Protein AF-A0ABD2WG81-F1 (afdb_monomer_lite)

Secondary structure (DSSP, 8-state):
--SSS-GGGTT----TT---TTS--HHHHHHHTT-HHHHHHHHHTT---TT--PPPHHHHHHHHTTTTT-TTHHHHHHHHHHHHHHHHHHTT----HHHHHHHHHHHHHTT-S---TTHHHHHHH-HHHHHHHHH-EEETTEEHHHHHHS-HHHHHHH--HHHHHHHTTTS-SSS-HHHHHHHHHHHHHHHHHHHHHHHHHHHTTT-S-HHHHHHHHHTS-HHHHHHHHHHGGG--

Organism: NCBI:txid54128

Radius of gyration: 19.73 Å; chains: 1; bounding box: 47×64×42 Å

Sequence (236 aa):
MLFETNDHIQQRLVQIDARDILGRTPLQCAVANLLPSVVDILLEQGADLSSFVFPTESHFVERFKERHGQPNFHLRLASGLMSILESLQKKGYELKRSDALMIMKFFANYGLFEKDASLVQRLRDDENFSIEAKNIKIMQDLTMYDLIQLRPKQAAKQLAFTDYFKLCNQLPINNYEAYGRHMSEKLSRRFFSSWALDTFCELIHYRLSIEICDMIIENLNNEVLYNICLASTGQN

pLDDT: mean 85.4, std 13.88, range [32.69, 97.25]

Structure (mmCIF, N/CA/C/O backbone):
data_AF-A0ABD2WG81-F1
#
_entry.id   AF-A0ABD2WG81-F1
#
loop_
_atom_site.group_PDB
_atom_site.id
_atom_site.type_symbol
_atom_site.label_atom_id
_atom_site.label_alt_id
_atom_site.label_comp_id
_atom_site.label_asym_id
_atom_site.label_entity_id
_atom_site.label_seq_id
_atom_site.pdbx_PDB_ins_code
_atom_site.Cartn_x
_atom_site.Cartn_y
_atom_site.Cartn_z
_atom_site.occupancy
_atom_site.B_iso_or_equiv
_atom_site.auth_seq_id
_atom_site.auth_comp_id
_atom_site.auth_asym_id
_atom_site.auth_atom_id
_atom_site.pdbx_PDB_model_num
ATOM 1 N N . MET A 1 1 ? -4.730 37.881 0.191 1.00 34.91 1 MET A N 1
ATOM 2 C CA . MET A 1 1 ? -5.950 38.240 0.946 1.00 34.91 1 MET A CA 1
ATOM 3 C C . MET A 1 1 ? -7.023 37.169 0.761 1.00 34.91 1 MET A C 1
ATOM 5 O O . MET A 1 1 ? -7.904 37.347 -0.062 1.00 34.91 1 MET A O 1
ATOM 9 N N . LEU A 1 2 ? -6.916 36.049 1.487 1.00 32.69 2 LEU A N 1
ATOM 10 C CA . LEU A 1 2 ? -7.979 35.036 1.674 1.00 32.69 2 LEU A CA 1
ATOM 11 C C . LEU A 1 2 ? -7.790 34.307 3.032 1.00 32.69 2 LEU A C 1
ATOM 13 O O . LEU A 1 2 ? -8.111 33.136 3.170 1.00 32.69 2 LEU A O 1
ATOM 17 N N . PHE A 1 3 ? -7.225 34.999 4.031 1.00 41.78 3 PHE A N 1
ATOM 18 C CA . PHE A 1 3 ? -7.052 34.497 5.406 1.00 41.78 3 PHE A CA 1
ATOM 19 C C . PHE A 1 3 ? -7.385 35.568 6.454 1.00 41.78 3 PHE A C 1
ATOM 21 O O . PHE A 1 3 ? -6.822 35.587 7.536 1.00 41.78 3 PHE A O 1
ATOM 28 N N . GLU A 1 4 ? -8.311 36.470 6.137 1.00 43.97 4 GLU A N 1
ATOM 29 C CA . GLU A 1 4 ? -8.889 37.394 7.113 1.00 43.97 4 GLU A CA 1
ATOM 30 C C . GLU A 1 4 ? -10.382 37.470 6.826 1.00 43.97 4 GLU A C 1
ATOM 32 O O . GLU A 1 4 ? -10.805 38.188 5.925 1.00 43.97 4 GLU A O 1
ATOM 37 N N . THR A 1 5 ? -11.147 36.600 7.491 1.00 42.56 5 THR A N 1
ATOM 38 C CA . THR A 1 5 ? -12.586 36.695 7.826 1.00 42.56 5 THR A CA 1
ATOM 39 C C . THR A 1 5 ? -13.121 35.294 8.130 1.00 42.56 5 THR A C 1
ATOM 41 O O . THR A 1 5 ? -13.810 34.695 7.312 1.00 42.56 5 THR A O 1
ATOM 44 N N . ASN A 1 6 ? -12.788 34.742 9.304 1.00 38.56 6 ASN A N 1
ATOM 45 C CA . ASN A 1 6 ? -13.766 34.026 10.139 1.00 38.56 6 ASN A CA 1
ATOM 46 C C . ASN A 1 6 ? -13.152 33.476 11.435 1.00 38.56 6 ASN A C 1
ATOM 48 O O . ASN A 1 6 ? -13.137 32.273 11.676 1.00 38.56 6 ASN A O 1
ATOM 52 N N . ASP A 1 7 ? -12.784 34.376 12.345 1.00 43.59 7 ASP A N 1
ATOM 53 C CA . ASP A 1 7 ? -12.741 34.031 13.774 1.00 43.59 7 ASP A CA 1
ATOM 54 C C . ASP A 1 7 ? -14.160 33.800 14.354 1.00 43.59 7 ASP A C 1
ATOM 56 O O . ASP A 1 7 ? -14.320 33.344 15.482 1.00 43.59 7 ASP A O 1
ATOM 60 N N . HIS A 1 8 ? -15.221 34.028 13.564 1.00 42.22 8 HIS A N 1
ATOM 61 C CA . HIS A 1 8 ? -16.621 33.819 13.952 1.00 42.22 8 HIS A CA 1
ATOM 62 C C . HIS A 1 8 ? -17.173 32.397 13.693 1.00 42.22 8 HIS A C 1
ATOM 64 O O . HIS A 1 8 ? -18.321 32.132 14.046 1.00 42.22 8 HIS A O 1
ATOM 70 N N . ILE A 1 9 ? -16.386 31.452 13.150 1.00 50.28 9 ILE A N 1
ATOM 71 C CA . ILE A 1 9 ? -16.757 30.014 13.062 1.00 50.28 9 ILE A CA 1
ATOM 72 C C . ILE A 1 9 ? -15.985 29.193 14.113 1.00 50.28 9 ILE A C 1
ATOM 74 O O . ILE A 1 9 ? -15.719 28.012 13.931 1.00 50.28 9 ILE A O 1
ATOM 78 N N . GLN A 1 10 ? -15.592 29.785 15.243 1.00 44.66 10 GLN A N 1
ATOM 79 C CA . GLN A 1 10 ? -14.802 29.041 16.226 1.00 44.66 10 GLN A CA 1
ATOM 80 C C . GLN A 1 10 ? -15.564 27.975 17.027 1.00 44.66 10 GLN A C 1
ATOM 82 O O . GLN A 1 10 ? -14.902 27.210 17.716 1.00 44.66 10 GLN A O 1
ATOM 87 N N . GLN A 1 11 ? -16.896 27.834 16.950 1.00 45.53 11 GLN A N 1
ATOM 88 C CA . GLN A 1 11 ? -17.600 26.802 17.741 1.00 45.53 11 GLN A CA 1
ATOM 89 C C . GLN A 1 11 ? -18.912 26.283 17.131 1.00 45.53 11 GLN A C 1
ATOM 91 O O . GLN A 1 11 ? -19.910 26.117 17.835 1.00 45.53 11 GLN A O 1
ATOM 96 N N . ARG A 1 12 ? -18.952 25.938 15.837 1.00 48.53 12 ARG A N 1
ATOM 97 C CA . ARG A 1 12 ? -19.927 24.904 15.452 1.00 48.53 12 ARG A CA 1
ATOM 98 C C . ARG A 1 12 ? -19.293 23.581 15.856 1.00 48.53 12 ARG A C 1
ATOM 100 O O . ARG A 1 12 ? -18.329 23.177 15.221 1.00 48.53 12 ARG A O 1
ATOM 107 N N . LEU A 1 13 ? -19.776 22.962 16.936 1.00 59.44 13 LEU A N 1
ATOM 108 C CA . LEU A 1 13 ? -19.418 21.589 17.309 1.00 59.44 13 LEU A CA 1
ATOM 109 C C . LEU A 1 13 ? -19.697 20.689 16.098 1.00 59.44 13 LEU A C 1
ATOM 111 O O . LEU A 1 13 ? -20.830 20.261 15.876 1.00 59.44 13 LEU A O 1
ATOM 115 N N . VAL A 1 14 ? -18.683 20.477 15.260 1.00 74.50 14 VAL A N 1
ATOM 116 C CA . VAL A 1 14 ? -18.751 19.512 14.171 1.00 74.50 14 VAL A CA 1
ATOM 117 C C . VAL A 1 14 ? -18.760 18.157 14.854 1.00 74.50 14 VAL A C 1
ATOM 119 O O . VAL A 1 14 ? -17.801 17.789 15.525 1.00 74.50 14 VAL A O 1
ATOM 122 N N . GLN A 1 15 ? -19.877 17.443 14.746 1.00 87.50 15 GLN A N 1
ATOM 123 C CA . GLN A 1 15 ? -19.958 16.085 15.263 1.00 87.50 15 GLN A CA 1
ATOM 124 C C . GLN A 1 15 ? -19.083 15.180 14.393 1.00 87.50 15 GLN A C 1
ATOM 126 O O . GLN A 1 15 ? -19.488 14.779 13.303 1.00 87.50 15 GLN A O 1
ATOM 131 N N . ILE A 1 16 ? -17.870 14.909 14.880 1.00 90.50 16 ILE A N 1
ATOM 132 C CA . ILE A 1 16 ? -16.805 14.223 14.139 1.00 90.50 16 ILE A CA 1
ATOM 133 C C . ILE A 1 16 ? -17.184 12.790 13.733 1.00 90.50 16 ILE A C 1
ATOM 135 O O . ILE A 1 16 ? -16.779 12.325 12.670 1.00 90.50 16 ILE A O 1
ATOM 139 N N . ASP A 1 17 ? -18.054 12.152 14.521 1.00 91.56 17 ASP A N 1
ATOM 140 C CA . ASP A 1 17 ? -18.564 10.795 14.297 1.00 91.56 17 ASP A CA 1
ATOM 141 C C . ASP A 1 17 ? -20.058 10.764 13.929 1.00 91.56 17 ASP A C 1
ATOM 143 O O . ASP A 1 17 ? -20.722 9.732 14.062 1.00 91.56 17 ASP A O 1
ATOM 147 N N . ALA A 1 18 ? -20.620 11.889 13.461 1.00 91.75 18 ALA A N 1
ATOM 148 C CA . ALA A 1 18 ? -21.984 11.902 12.931 1.00 91.75 18 ALA A CA 1
ATOM 149 C C . ALA A 1 18 ? -22.129 10.870 11.808 1.00 91.75 18 ALA A C 1
ATOM 151 O O . ALA A 1 18 ? -21.228 10.692 10.999 1.00 91.75 18 ALA A O 1
ATOM 152 N N . ARG A 1 19 ? -23.269 10.187 11.726 1.00 90.94 19 ARG A N 1
ATOM 153 C CA . ARG A 1 19 ? -23.497 9.179 10.686 1.00 90.94 19 ARG A CA 1
ATOM 154 C C . ARG A 1 19 ? -24.364 9.734 9.569 1.00 90.94 19 ARG A C 1
ATOM 156 O O . ARG A 1 19 ? -25.349 10.422 9.830 1.00 90.94 19 ARG A O 1
ATOM 163 N N . ASP A 1 20 ? -23.998 9.430 8.329 1.00 88.00 20 ASP A N 1
ATOM 164 C CA . ASP A 1 20 ? -24.843 9.713 7.172 1.00 88.00 20 ASP A CA 1
ATOM 165 C C . ASP A 1 20 ? -26.043 8.747 7.089 1.00 88.00 20 ASP A C 1
ATOM 167 O O . ASP A 1 20 ? -26.227 7.866 7.932 1.00 88.00 20 ASP A O 1
ATOM 171 N N . ILE A 1 21 ? -26.868 8.892 6.048 1.00 89.69 21 ILE A N 1
ATOM 172 C CA . ILE A 1 21 ? -28.051 8.039 5.827 1.00 89.69 21 ILE A CA 1
ATOM 173 C C . ILE A 1 21 ? -27.717 6.554 5.616 1.00 89.69 21 ILE A C 1
ATOM 175 O O . ILE A 1 21 ? -28.603 5.711 5.722 1.00 89.69 21 ILE A O 1
ATOM 179 N N . LEU A 1 22 ? -26.458 6.231 5.303 1.00 84.75 22 LEU A N 1
ATOM 180 C CA . LEU A 1 22 ? -25.957 4.866 5.141 1.00 84.75 22 LEU A CA 1
ATOM 181 C C . LEU A 1 22 ? -25.234 4.374 6.405 1.00 84.75 22 LEU A C 1
ATOM 183 O O . LEU A 1 22 ? -24.641 3.298 6.394 1.00 84.75 22 LEU A O 1
ATOM 187 N N . GLY A 1 23 ? -25.266 5.149 7.494 1.00 88.12 23 GLY A N 1
ATOM 188 C CA . GLY A 1 23 ? -24.621 4.809 8.756 1.00 88.12 23 GLY A CA 1
ATOM 189 C C . GLY A 1 23 ? -23.113 5.067 8.787 1.00 88.12 23 GLY A C 1
ATOM 190 O O . GLY A 1 23 ? -22.458 4.599 9.717 1.00 88.12 23 GLY A O 1
ATOM 191 N N . ARG A 1 24 ? -22.551 5.786 7.808 1.00 88.31 24 ARG A N 1
ATOM 192 C CA . ARG A 1 24 ? -21.103 6.014 7.684 1.00 88.31 24 ARG A CA 1
ATOM 193 C C . ARG A 1 24 ? -20.665 7.270 8.423 1.00 88.31 24 ARG A C 1
ATOM 195 O O . ARG A 1 24 ? -21.318 8.306 8.304 1.00 88.31 24 ARG A O 1
ATOM 202 N N . THR A 1 25 ? -19.534 7.206 9.117 1.00 92.81 25 THR A N 1
ATOM 203 C CA . THR A 1 25 ? -18.890 8.390 9.712 1.00 92.81 25 THR A CA 1
ATOM 204 C C . THR A 1 25 ? -18.146 9.221 8.653 1.00 92.81 25 THR A C 1
ATOM 206 O O . THR A 1 25 ? -17.792 8.691 7.590 1.00 92.81 25 THR A O 1
ATOM 209 N N . PRO A 1 26 ? -17.831 10.507 8.918 1.00 94.12 26 PRO A N 1
ATOM 210 C CA . PRO A 1 26 ? -16.948 11.306 8.075 1.00 94.12 26 PRO A CA 1
ATOM 211 C C . PRO A 1 26 ? -15.634 10.598 7.752 1.00 94.12 26 PRO A C 1
ATOM 213 O O . PRO A 1 26 ? -15.182 10.656 6.609 1.00 94.12 26 PRO A O 1
ATOM 216 N N . LEU A 1 27 ? -15.059 9.877 8.723 1.00 95.00 27 LEU A N 1
ATOM 217 C CA . LEU A 1 27 ? -13.825 9.120 8.530 1.00 95.00 27 LEU A CA 1
ATOM 218 C C . LEU A 1 27 ? -14.011 8.007 7.495 1.00 95.00 27 LEU A C 1
ATOM 220 O O . LEU A 1 27 ? -13.228 7.911 6.553 1.00 95.00 27 LEU A O 1
ATOM 224 N N . GLN A 1 28 ? -15.082 7.217 7.594 1.00 91.81 28 GLN A N 1
ATOM 225 C CA . GLN A 1 28 ? -15.384 6.174 6.607 1.00 91.81 28 GLN A CA 1
ATOM 226 C C . GLN A 1 28 ? -15.621 6.755 5.210 1.00 91.81 28 GLN A C 1
ATOM 228 O O . GLN A 1 28 ? -15.135 6.206 4.219 1.00 91.81 28 GLN A O 1
ATOM 233 N N . CYS A 1 29 ? -16.308 7.895 5.123 1.00 90.81 29 CYS A N 1
ATOM 234 C CA . CYS A 1 29 ? -16.482 8.620 3.869 1.00 90.81 29 CYS A CA 1
ATOM 235 C C . CYS A 1 29 ? -15.138 9.089 3.292 1.00 90.81 29 CYS A C 1
ATOM 237 O O . CYS A 1 29 ? -14.893 8.905 2.100 1.00 90.81 29 CYS A O 1
ATOM 239 N N . ALA A 1 30 ? -14.244 9.651 4.106 1.00 93.31 30 ALA A N 1
ATOM 240 C CA . ALA A 1 30 ? -12.927 10.106 3.661 1.00 93.31 30 ALA A CA 1
ATOM 241 C C . ALA A 1 30 ? -12.047 8.946 3.163 1.00 93.31 30 ALA A C 1
ATOM 243 O O . ALA A 1 30 ? -11.415 9.064 2.109 1.00 93.31 30 ALA A O 1
ATOM 244 N N . VAL A 1 31 ? -12.068 7.806 3.864 1.00 92.56 31 VAL A N 1
ATOM 245 C CA . VAL A 1 31 ? -11.351 6.581 3.470 1.00 92.56 31 VAL A CA 1
ATOM 246 C C . VAL A 1 31 ? -11.888 6.039 2.144 1.00 92.56 31 VAL A C 1
ATOM 248 O O . VAL A 1 31 ? -11.109 5.810 1.219 1.00 92.56 31 VAL A O 1
ATOM 251 N N . ALA A 1 32 ? -13.211 5.905 2.000 1.00 88.69 32 ALA A N 1
ATOM 252 C CA . ALA A 1 32 ? -13.838 5.402 0.773 1.00 88.69 32 ALA A CA 1
ATOM 253 C C . ALA A 1 32 ? -13.571 6.297 -0.453 1.00 88.69 32 ALA A C 1
ATOM 255 O O . ALA A 1 32 ? -13.538 5.817 -1.585 1.00 88.69 32 ALA A O 1
ATOM 256 N N . ASN A 1 33 ? -13.347 7.597 -0.236 1.00 87.44 33 ASN A N 1
ATOM 257 C CA . ASN A 1 33 ? -13.024 8.556 -1.295 1.00 87.44 33 ASN A CA 1
ATOM 258 C C . ASN A 1 33 ? -11.514 8.740 -1.529 1.00 87.44 33 ASN A C 1
ATOM 260 O O . ASN A 1 33 ? -11.138 9.549 -2.380 1.00 87.44 33 ASN A O 1
ATOM 264 N N . LEU A 1 34 ? -10.657 7.998 -0.816 1.00 90.31 34 LEU A N 1
ATOM 265 C CA . LEU A 1 34 ? -9.196 8.096 -0.886 1.00 90.31 34 LEU A CA 1
ATOM 266 C C . LEU A 1 34 ? -8.698 9.540 -0.717 1.00 90.31 34 LEU A C 1
ATOM 268 O O . LEU A 1 34 ? -7.992 10.081 -1.574 1.00 90.31 34 LEU A O 1
ATOM 272 N N . LEU A 1 35 ? -9.092 10.170 0.395 1.00 92.06 35 LEU A N 1
ATOM 273 C CA . LEU A 1 35 ? -8.719 11.538 0.765 1.00 92.06 35 LEU A CA 1
ATOM 274 C C . LEU A 1 35 ? -7.767 11.563 1.982 1.00 92.06 35 LEU A C 1
ATOM 276 O O . LEU A 1 35 ? -8.225 11.876 3.083 1.00 92.06 35 LEU A O 1
ATOM 280 N N . PRO A 1 36 ? -6.453 11.286 1.814 1.00 94.00 36 PRO A N 1
ATOM 281 C CA . PRO A 1 36 ? -5.498 11.227 2.926 1.00 94.00 36 PRO A CA 1
ATOM 282 C C . PRO A 1 36 ? -5.526 12.455 3.838 1.00 94.00 36 PRO A C 1
ATOM 284 O O . PRO A 1 36 ? -5.671 12.314 5.042 1.00 94.00 36 PRO A O 1
ATOM 287 N N . SER A 1 37 ? -5.508 13.665 3.269 1.00 94.12 37 SER A N 1
ATOM 288 C CA . SER A 1 37 ? -5.498 14.901 4.064 1.00 94.12 37 SER A CA 1
ATOM 289 C C . SER A 1 37 ? -6.764 15.094 4.903 1.00 94.12 37 SER A C 1
ATOM 291 O O . SER A 1 37 ? -6.702 15.674 5.978 1.00 94.12 37 SER A O 1
ATOM 293 N N . VAL A 1 38 ? -7.917 14.613 4.426 1.00 95.31 38 VAL A N 1
ATOM 294 C CA . VAL A 1 38 ? -9.167 14.676 5.200 1.00 95.31 38 VAL A CA 1
ATOM 295 C C . VAL A 1 38 ? -9.143 13.633 6.313 1.00 95.31 38 VAL A C 1
ATOM 297 O O . VAL A 1 38 ? -9.562 13.932 7.423 1.00 95.31 38 VAL A O 1
ATOM 300 N N . VAL A 1 39 ? -8.617 12.435 6.040 1.00 96.56 39 VAL A N 1
ATOM 301 C CA . VAL A 1 39 ? -8.405 11.404 7.066 1.00 96.56 39 VAL A CA 1
ATOM 302 C C . VAL A 1 39 ? -7.496 11.927 8.177 1.00 96.56 39 VAL A C 1
ATOM 304 O O . VAL A 1 39 ? -7.868 11.815 9.341 1.00 96.56 39 VAL A O 1
ATOM 307 N N . ASP A 1 40 ? -6.371 12.558 7.835 1.00 96.19 40 ASP A N 1
ATOM 308 C CA . ASP A 1 40 ? -5.446 13.138 8.816 1.00 96.19 40 ASP A CA 1
ATOM 309 C C . ASP A 1 40 ? -6.153 14.162 9.718 1.00 96.19 40 ASP A C 1
ATOM 311 O O . ASP A 1 40 ? -6.108 14.029 10.940 1.00 96.19 40 ASP A O 1
ATOM 315 N N . ILE A 1 41 ? -6.898 15.110 9.133 1.00 96.19 41 ILE A N 1
ATOM 316 C CA . ILE A 1 41 ? -7.659 16.125 9.885 1.00 96.19 41 ILE A CA 1
ATOM 317 C C . ILE A 1 41 ? -8.689 15.479 10.820 1.00 96.19 41 ILE A C 1
ATOM 319 O O . ILE A 1 41 ? -8.803 15.869 11.980 1.00 96.19 41 ILE A O 1
ATOM 323 N N . LEU A 1 42 ? -9.448 14.490 10.341 1.00 96.31 42 LEU A N 1
ATOM 324 C CA . LEU A 1 42 ? -10.475 13.824 11.150 1.00 96.31 42 LEU A CA 1
ATOM 325 C C . LEU A 1 42 ? -9.854 13.057 12.326 1.00 96.31 42 LEU A C 1
ATOM 327 O O . LEU A 1 42 ? -10.362 13.108 13.444 1.00 96.31 42 LEU A O 1
ATOM 331 N N . LEU A 1 43 ? -8.726 12.389 12.091 1.00 96.31 43 LEU A N 1
ATOM 332 C CA . LEU A 1 43 ? -7.976 11.676 13.122 1.00 96.31 43 LEU A CA 1
ATOM 333 C C . LEU A 1 43 ? -7.309 12.621 14.134 1.00 96.31 43 LEU A C 1
ATOM 335 O O . LEU A 1 43 ? -7.181 12.279 15.310 1.00 96.31 43 LEU A O 1
ATOM 339 N N . GLU A 1 44 ? -6.863 13.802 13.707 1.00 95.19 44 GLU A N 1
ATOM 340 C CA . GLU A 1 44 ? -6.363 14.862 14.594 1.00 95.19 44 GLU A CA 1
ATOM 341 C C . GLU A 1 44 ? -7.473 15.460 15.462 1.00 95.19 44 GLU A C 1
ATOM 343 O O . GLU A 1 44 ? -7.234 15.781 16.624 1.00 95.19 44 GLU A O 1
ATOM 348 N N . GLN A 1 45 ? -8.694 15.540 14.932 1.00 93.50 45 GLN A N 1
ATOM 349 C CA . GLN A 1 45 ? -9.886 15.996 15.651 1.00 93.50 45 GLN A CA 1
ATOM 350 C C . GLN A 1 45 ? -10.506 14.926 16.564 1.00 93.50 45 GLN A C 1
ATOM 352 O O . GLN A 1 45 ? -11.511 15.196 17.220 1.00 93.50 45 GLN A O 1
ATOM 357 N N . GLY A 1 46 ? -9.902 13.737 16.645 1.00 92.31 46 GLY A N 1
ATOM 358 C CA . GLY A 1 46 ? -10.322 12.681 17.565 1.00 92.31 46 GLY A CA 1
ATOM 359 C C . GLY A 1 46 ? -11.469 11.811 17.055 1.00 92.31 46 GLY A C 1
ATOM 360 O O . GLY A 1 46 ? -12.231 11.316 17.878 1.00 92.31 46 GLY A O 1
ATOM 361 N N . ALA A 1 47 ? -11.595 11.624 15.734 1.00 94.50 47 ALA A N 1
ATOM 362 C CA . ALA A 1 47 ? -12.519 10.641 15.166 1.00 94.50 47 ALA A CA 1
ATOM 363 C C . ALA A 1 47 ? -12.336 9.258 15.815 1.00 94.50 47 ALA A C 1
ATOM 365 O O . ALA A 1 47 ? -11.207 8.771 15.958 1.00 94.50 47 ALA A O 1
ATOM 366 N N . ASP A 1 48 ? -13.446 8.626 16.188 1.00 91.75 48 ASP A N 1
ATOM 367 C CA . ASP A 1 48 ? -13.439 7.358 16.908 1.00 91.75 48 ASP A CA 1
ATOM 368 C C . ASP A 1 48 ? -13.057 6.182 15.993 1.00 91.75 48 ASP A C 1
ATOM 370 O O . ASP A 1 48 ? -13.710 5.891 14.988 1.00 91.75 48 ASP A O 1
ATOM 374 N N . LEU A 1 49 ? -12.001 5.461 16.379 1.00 93.62 49 LEU A N 1
ATOM 375 C CA . LEU A 1 49 ? -11.551 4.246 15.698 1.00 93.62 49 LEU A CA 1
ATOM 376 C C . LEU A 1 49 ? -12.143 2.960 16.285 1.00 93.62 49 LEU A C 1
ATOM 378 O O . LEU A 1 49 ? -12.055 1.917 15.640 1.00 93.62 49 LEU A O 1
ATOM 382 N N . SER A 1 50 ? -12.766 3.000 17.467 1.00 89.06 50 SER A N 1
ATOM 383 C CA . SER A 1 50 ? -13.286 1.796 18.133 1.00 89.06 50 SER A CA 1
ATOM 384 C C . SER A 1 50 ? -14.432 1.144 17.357 1.00 89.06 50 SER A C 1
ATOM 386 O O . SER A 1 50 ? -14.560 -0.081 17.328 1.00 89.06 50 SER A O 1
ATOM 388 N N . SER A 1 51 ? -15.236 1.966 16.680 1.00 83.50 51 SER A N 1
ATOM 389 C CA . SER A 1 51 ? -16.333 1.535 15.813 1.00 83.50 51 SER A CA 1
ATOM 390 C C . SER A 1 51 ? -15.998 1.614 14.319 1.00 83.50 51 SER A C 1
ATOM 392 O O . SER A 1 51 ? -16.856 1.329 13.476 1.00 83.50 51 SER A O 1
ATOM 394 N N . PHE A 1 52 ? -14.760 1.980 13.969 1.00 90.81 52 PHE A N 1
ATOM 395 C CA . PHE A 1 52 ? -14.340 2.104 12.581 1.00 90.81 52 PHE A CA 1
ATOM 396 C C . PHE A 1 52 ? -14.228 0.727 11.921 1.00 90.81 52 PHE A C 1
ATOM 398 O O . PHE A 1 52 ? -13.529 -0.173 12.383 1.00 90.81 52 PHE A O 1
ATOM 405 N N . VAL A 1 53 ? -14.906 0.594 10.783 1.00 85.75 53 VAL A N 1
ATOM 406 C CA . VAL A 1 53 ? -14.806 -0.569 9.901 1.00 85.75 53 VAL A CA 1
ATOM 407 C C . VAL A 1 53 ? -14.228 -0.103 8.579 1.00 85.75 53 VAL A C 1
ATOM 409 O O . VAL A 1 53 ? -14.752 0.842 7.975 1.00 85.75 53 VAL A O 1
ATOM 412 N N . PHE A 1 54 ? -13.167 -0.775 8.131 1.00 85.56 54 PHE A N 1
ATOM 413 C CA . PHE A 1 54 ? -12.544 -0.476 6.852 1.00 85.56 54 PHE A CA 1
ATOM 414 C C . PHE A 1 54 ? -13.553 -0.679 5.706 1.00 85.56 54 PHE A C 1
ATOM 416 O O . PHE A 1 54 ? -14.241 -1.705 5.679 1.00 85.56 54 PHE A O 1
ATOM 423 N N . PRO A 1 55 ? -13.688 0.270 4.758 1.00 82.38 55 PRO A N 1
ATOM 424 C CA . PRO A 1 55 ? -14.691 0.158 3.706 1.00 82.38 55 PRO A CA 1
ATOM 425 C C . PRO A 1 55 ? -14.512 -1.101 2.857 1.00 82.38 55 PRO A C 1
ATOM 427 O O . PRO A 1 55 ? -13.405 -1.440 2.450 1.00 82.38 55 PRO A O 1
ATOM 430 N N . THR A 1 56 ? -15.615 -1.778 2.545 1.00 81.81 56 THR A N 1
ATOM 431 C CA . THR A 1 56 ? -15.631 -2.889 1.582 1.00 81.81 56 THR A CA 1
ATOM 432 C C . THR A 1 56 ? -15.396 -2.407 0.147 1.00 81.81 56 THR A C 1
ATOM 434 O O . THR A 1 56 ? -15.610 -1.239 -0.179 1.00 81.81 56 THR A O 1
ATOM 437 N N . GLU A 1 57 ? -15.052 -3.337 -0.746 1.00 74.12 57 GLU A N 1
ATOM 438 C CA . GLU A 1 57 ? -14.847 -3.089 -2.180 1.00 74.12 57 GLU A CA 1
ATOM 439 C C . GLU A 1 57 ? -15.981 -2.272 -2.833 1.00 74.12 57 GLU A C 1
ATOM 441 O O . GLU A 1 57 ? -15.722 -1.330 -3.582 1.00 74.12 57 GLU A O 1
ATOM 446 N N . SER A 1 58 ? -17.241 -2.571 -2.498 1.00 76.81 58 SER A N 1
ATOM 447 C CA . SER A 1 58 ? -18.415 -1.877 -3.043 1.00 76.81 58 SER A CA 1
ATOM 448 C C . SER A 1 58 ? -18.399 -0.367 -2.793 1.00 76.81 58 SER A C 1
ATOM 450 O O . SER A 1 58 ? -18.883 0.387 -3.635 1.00 76.81 58 SER A O 1
ATOM 452 N N . HIS A 1 59 ? -17.809 0.084 -1.681 1.00 75.31 59 HIS A N 1
ATOM 453 C CA . HIS A 1 59 ? -17.698 1.506 -1.356 1.00 75.31 59 HIS A CA 1
ATOM 454 C C . HIS A 1 59 ? -16.703 2.244 -2.259 1.00 75.31 59 HIS A C 1
ATOM 456 O O . HIS A 1 59 ? -16.889 3.430 -2.523 1.00 75.31 59 HIS A O 1
ATOM 462 N N . PHE A 1 60 ? -15.673 1.557 -2.761 1.00 73.12 60 PHE A N 1
ATOM 463 C CA . PHE A 1 60 ? -14.726 2.134 -3.714 1.00 73.12 60 PHE A CA 1
ATOM 464 C C . PHE A 1 60 ? -15.298 2.111 -5.143 1.00 73.12 60 PHE A C 1
ATOM 466 O O . PHE A 1 60 ? -15.195 3.092 -5.884 1.00 73.12 60 PHE A O 1
ATOM 473 N N . VAL A 1 61 ? -15.959 1.015 -5.5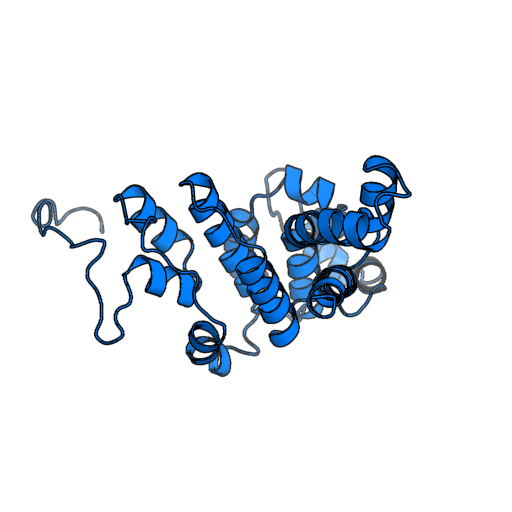32 1.00 64.75 61 VAL A N 1
ATOM 474 C CA . VAL A 1 61 ? -16.461 0.793 -6.902 1.00 64.75 61 VAL A CA 1
ATOM 475 C C . VAL A 1 61 ? -17.368 1.918 -7.403 1.00 64.75 61 VAL A C 1
ATOM 477 O O . VAL A 1 61 ? -17.242 2.321 -8.561 1.00 64.75 61 VAL A O 1
ATOM 480 N N . GLU A 1 62 ? -18.236 2.462 -6.550 1.00 66.38 62 GLU A N 1
ATOM 481 C CA . GLU A 1 62 ? -19.165 3.542 -6.914 1.00 66.38 62 GLU A CA 1
ATOM 482 C C . GLU A 1 62 ? -18.444 4.809 -7.412 1.00 66.38 62 GLU A C 1
ATOM 484 O O . GLU A 1 62 ? -18.938 5.492 -8.302 1.00 66.38 62 GLU A O 1
ATOM 489 N N . ARG A 1 63 ? -17.248 5.114 -6.891 1.00 67.00 63 ARG A N 1
ATOM 490 C CA . ARG A 1 63 ? -16.564 6.398 -7.134 1.00 67.00 63 ARG A CA 1
ATOM 491 C C . ARG A 1 63 ? -15.476 6.350 -8.201 1.00 67.00 63 ARG A C 1
ATOM 493 O O . ARG A 1 63 ? -15.127 7.391 -8.759 1.00 67.00 63 ARG A O 1
ATOM 500 N N . PHE A 1 64 ? -14.926 5.170 -8.483 1.00 71.38 64 PHE A N 1
ATOM 501 C CA . PHE A 1 64 ? -13.765 5.034 -9.372 1.00 71.38 64 PHE A CA 1
ATOM 502 C C . PHE A 1 64 ? -14.090 4.478 -10.760 1.00 71.38 64 PHE A C 1
ATOM 504 O O . PHE A 1 64 ? -13.250 4.600 -11.650 1.00 71.38 64 PHE A O 1
ATOM 511 N N . LYS A 1 65 ? -15.304 3.950 -10.983 1.00 67.62 65 LYS A N 1
ATOM 512 C CA . LYS A 1 65 ? -15.764 3.502 -12.312 1.00 67.62 65 LYS A CA 1
ATOM 513 C C . LYS A 1 65 ? -15.658 4.598 -13.381 1.00 67.62 65 LYS A C 1
ATOM 515 O O . LYS A 1 65 ? -15.248 4.316 -14.497 1.00 67.62 65 LYS A O 1
ATOM 520 N N . GLU A 1 66 ? -15.949 5.847 -13.020 1.00 60.00 66 GLU A N 1
ATOM 521 C CA . GLU A 1 66 ? -15.941 6.996 -13.944 1.00 60.00 66 GLU A CA 1
ATOM 522 C C . GLU A 1 66 ? -14.564 7.669 -14.092 1.00 60.00 66 GLU A C 1
ATOM 524 O O . GLU A 1 66 ? -14.386 8.556 -14.923 1.00 60.00 66 GLU A O 1
ATOM 529 N N . ARG A 1 67 ? -13.575 7.276 -13.278 1.00 63.75 67 ARG A N 1
ATOM 530 C CA . ARG A 1 67 ? -12.233 7.892 -13.246 1.00 63.75 67 ARG A CA 1
ATOM 531 C C . ARG A 1 67 ? -11.157 7.034 -13.912 1.00 63.75 67 ARG A C 1
ATOM 533 O O . ARG A 1 67 ? -9.999 7.452 -13.976 1.00 63.75 67 ARG A O 1
ATOM 540 N N . HIS A 1 68 ? -11.531 5.852 -14.397 1.00 64.06 68 HIS A N 1
ATOM 541 C CA . HIS A 1 68 ? -10.631 4.957 -15.109 1.00 64.06 68 HIS A CA 1
ATOM 542 C C . HIS A 1 68 ? -10.128 5.637 -16.394 1.00 64.06 68 HIS A C 1
ATOM 544 O O . HIS A 1 68 ? -10.925 6.112 -17.199 1.00 64.06 68 HIS A O 1
ATOM 550 N N . GLY A 1 69 ? -8.806 5.711 -16.574 1.00 66.69 69 GLY A N 1
ATOM 551 C CA . GLY A 1 69 ? -8.170 6.390 -17.714 1.00 66.69 69 GLY A CA 1
ATOM 552 C C . GLY A 1 69 ? -7.673 7.814 -17.440 1.00 66.69 69 GLY A C 1
ATOM 553 O O . GLY A 1 69 ? -7.034 8.404 -18.307 1.00 66.69 69 GLY A O 1
ATOM 554 N N . GLN A 1 70 ? -7.897 8.363 -16.239 1.00 74.56 70 GLN A N 1
ATOM 555 C CA . GLN A 1 70 ? -7.224 9.597 -15.821 1.00 74.56 70 GLN A CA 1
ATOM 556 C C . GLN A 1 70 ? -5.701 9.372 -15.697 1.00 74.56 70 GLN A C 1
ATOM 558 O O . GLN A 1 70 ? -5.268 8.299 -15.255 1.00 74.56 70 GLN A O 1
ATOM 563 N N . PRO A 1 71 ? -4.865 10.374 -16.022 1.00 72.56 71 PRO A N 1
ATOM 564 C CA . PRO A 1 71 ? -3.422 10.287 -15.822 1.00 72.56 71 PRO A CA 1
ATOM 565 C C . PRO A 1 71 ? -3.083 9.972 -14.363 1.00 72.56 71 PRO A C 1
ATOM 567 O O . PRO A 1 71 ? -3.739 10.455 -13.439 1.00 72.56 71 PRO A O 1
ATOM 570 N N . ASN A 1 72 ? -2.062 9.140 -14.147 1.00 80.31 72 ASN A N 1
ATOM 571 C CA . ASN A 1 72 ? -1.584 8.743 -12.816 1.00 80.31 72 ASN A CA 1
ATOM 572 C C . ASN A 1 72 ? -2.644 8.084 -11.910 1.00 80.31 72 ASN A C 1
ATOM 574 O O . ASN A 1 72 ? -2.423 7.963 -10.704 1.00 80.31 72 ASN A O 1
ATOM 578 N N . PHE A 1 73 ? -3.766 7.613 -12.468 1.00 85.62 73 PHE A N 1
ATOM 579 C CA . PHE A 1 73 ? -4.865 7.001 -11.716 1.00 85.62 73 PHE A CA 1
ATOM 580 C C . PHE A 1 73 ? -4.390 5.871 -10.791 1.00 85.62 73 PHE A C 1
ATOM 582 O O . PHE A 1 73 ? -4.656 5.912 -9.592 1.00 85.62 73 PHE A O 1
ATOM 589 N N . HIS A 1 74 ? -3.613 4.919 -11.321 1.00 88.88 74 HIS A N 1
ATOM 590 C CA . HIS A 1 74 ? -3.085 3.786 -10.554 1.00 88.88 74 HIS A CA 1
ATOM 591 C C . HIS A 1 74 ? -2.226 4.245 -9.366 1.00 88.88 74 HIS A C 1
ATOM 593 O O . HIS A 1 74 ? -2.399 3.756 -8.246 1.00 88.88 74 HIS A O 1
ATOM 599 N N . LEU A 1 75 ? -1.329 5.210 -9.600 1.00 89.25 75 LEU A N 1
ATOM 600 C CA . LEU A 1 75 ? -0.444 5.742 -8.566 1.00 89.25 75 LEU A CA 1
ATOM 601 C C . LEU A 1 75 ? -1.239 6.495 -7.502 1.00 89.25 75 LEU A C 1
ATOM 603 O O . LEU A 1 75 ? -0.986 6.321 -6.312 1.00 89.25 75 LEU A O 1
ATOM 607 N N . ARG A 1 76 ? -2.235 7.285 -7.908 1.00 90.06 76 ARG A N 1
ATOM 608 C CA . ARG A 1 76 ? -3.103 8.028 -6.990 1.00 90.06 76 ARG A CA 1
ATOM 609 C C . ARG A 1 76 ? -3.922 7.096 -6.098 1.00 90.06 76 ARG A C 1
ATOM 611 O O . ARG A 1 76 ? -4.019 7.356 -4.902 1.00 90.06 76 ARG A O 1
ATOM 618 N N . LEU A 1 77 ? -4.476 6.015 -6.653 1.00 90.81 77 LEU A N 1
ATOM 619 C CA . LEU A 1 77 ? -5.193 5.007 -5.867 1.00 90.81 77 LEU A CA 1
ATOM 620 C C . LEU A 1 77 ? -4.264 4.328 -4.858 1.00 90.81 77 LEU A C 1
ATOM 622 O O . LEU A 1 77 ? -4.568 4.302 -3.667 1.00 90.81 77 LEU A O 1
ATOM 626 N N . ALA A 1 78 ? -3.125 3.816 -5.330 1.00 93.81 78 ALA A N 1
ATOM 627 C CA . ALA A 1 78 ? -2.182 3.081 -4.495 1.00 93.81 78 ALA A CA 1
ATOM 628 C C . ALA A 1 78 ? -1.600 3.958 -3.378 1.00 93.81 78 ALA A C 1
ATOM 630 O O . ALA A 1 78 ? -1.654 3.582 -2.210 1.00 93.81 78 ALA A O 1
ATOM 631 N N . SER A 1 79 ? -1.083 5.141 -3.720 1.00 93.88 79 SER A N 1
ATOM 632 C CA . SER A 1 79 ? -0.497 6.058 -2.738 1.00 93.88 79 SER A CA 1
ATOM 633 C C . SER A 1 79 ? -1.538 6.597 -1.762 1.00 93.88 79 SER A C 1
ATOM 635 O O . SER A 1 79 ? -1.280 6.596 -0.565 1.00 93.88 79 SER A O 1
ATOM 637 N N . GLY A 1 80 ? -2.736 6.966 -2.230 1.00 93.69 80 GLY A N 1
ATOM 638 C CA . GLY A 1 80 ? -3.806 7.458 -1.362 1.00 93.69 80 GLY A CA 1
ATOM 639 C C . GLY A 1 80 ? -4.246 6.412 -0.340 1.00 93.69 80 GLY A C 1
ATOM 640 O O . GLY A 1 80 ? -4.338 6.707 0.850 1.00 93.69 80 GLY A O 1
ATOM 641 N N . LEU A 1 81 ? -4.450 5.172 -0.789 1.00 94.31 81 LEU A N 1
ATOM 642 C CA . LEU A 1 81 ? -4.832 4.063 0.083 1.00 94.31 81 LEU A CA 1
ATOM 643 C C . LEU A 1 81 ? -3.733 3.732 1.100 1.00 94.31 81 LEU A C 1
ATOM 645 O O . LEU A 1 81 ? -4.027 3.586 2.283 1.00 94.31 81 LEU A O 1
ATOM 649 N N . MET A 1 82 ? -2.469 3.666 0.668 1.00 96.00 82 MET A N 1
ATOM 650 C CA . MET A 1 82 ? -1.346 3.403 1.576 1.00 96.00 82 MET A CA 1
ATOM 651 C C . MET A 1 82 ? -1.116 4.544 2.576 1.00 96.00 82 MET A C 1
ATOM 653 O O . MET A 1 82 ? -0.843 4.272 3.742 1.00 96.00 82 MET A O 1
ATOM 657 N N . SER A 1 83 ? -1.278 5.807 2.165 1.00 96.19 83 SER A N 1
ATOM 658 C CA . SER A 1 83 ? -1.229 6.958 3.076 1.00 96.19 83 SER A CA 1
ATOM 659 C C . SER A 1 83 ? -2.310 6.876 4.147 1.00 96.19 83 SER A C 1
ATOM 661 O O . SER A 1 83 ? -2.012 7.040 5.323 1.00 96.19 83 SER A O 1
ATOM 663 N N . ILE A 1 84 ? -3.550 6.577 3.754 1.00 96.06 84 ILE A N 1
ATOM 664 C CA . ILE A 1 84 ? -4.669 6.432 4.691 1.00 96.06 84 ILE A CA 1
ATOM 665 C C . ILE A 1 84 ? -4.410 5.305 5.688 1.00 96.06 84 ILE A C 1
ATOM 667 O O . ILE A 1 84 ? -4.615 5.492 6.885 1.00 96.06 84 ILE A O 1
ATOM 671 N N . LEU A 1 85 ? -3.950 4.146 5.210 1.00 95.88 85 LEU A N 1
ATOM 672 C CA . LEU A 1 85 ? -3.621 3.017 6.078 1.00 95.88 85 LEU A CA 1
ATOM 673 C C . LEU A 1 85 ? -2.538 3.382 7.087 1.00 95.88 85 LEU A C 1
ATOM 675 O O . LEU A 1 85 ? -2.691 3.086 8.269 1.00 95.88 85 LEU A O 1
ATOM 679 N N . GLU A 1 86 ? -1.487 4.073 6.648 1.00 95.69 86 GLU A N 1
ATOM 680 C CA . GLU A 1 86 ? -0.429 4.521 7.547 1.00 95.69 86 GLU A CA 1
ATOM 681 C C . GLU A 1 86 ? -0.962 5.483 8.620 1.00 95.69 86 GLU A C 1
ATOM 683 O O . GLU A 1 86 ? -0.625 5.330 9.795 1.00 95.69 86 GLU A O 1
ATOM 688 N N . SER A 1 87 ? -1.820 6.438 8.253 1.00 96.38 87 SER A N 1
ATOM 689 C CA . SER A 1 87 ? -2.434 7.371 9.207 1.00 96.38 87 SER A CA 1
ATOM 690 C C . SER A 1 87 ? -3.340 6.665 10.216 1.00 96.38 87 SER A C 1
ATOM 692 O O . SER A 1 87 ? -3.252 6.938 11.414 1.00 96.38 87 SER A O 1
ATOM 694 N N . LEU A 1 88 ? -4.159 5.710 9.764 1.00 96.50 88 LEU A N 1
ATOM 695 C CA . LEU A 1 88 ? -5.004 4.891 10.638 1.00 96.50 88 LEU A CA 1
ATOM 696 C C . LEU A 1 88 ? -4.150 4.081 11.627 1.00 96.50 88 LEU A C 1
ATOM 698 O O . LEU A 1 88 ? -4.393 4.122 12.833 1.00 96.50 88 LEU A O 1
ATOM 702 N N . GLN A 1 89 ? -3.113 3.391 11.142 1.00 95.00 89 GLN A N 1
ATOM 703 C CA . GLN A 1 89 ? -2.219 2.584 11.981 1.00 95.00 89 GLN A CA 1
ATOM 704 C C . GLN A 1 89 ? -1.456 3.438 13.000 1.00 95.00 89 GLN A C 1
ATOM 706 O O . GLN A 1 89 ? -1.357 3.060 14.166 1.00 95.00 89 GLN A O 1
ATOM 711 N N . LYS A 1 90 ? -0.986 4.632 12.609 1.00 95.62 90 LYS A N 1
ATOM 712 C CA . LYS A 1 90 ? -0.362 5.608 13.527 1.00 95.62 90 LYS A CA 1
ATOM 713 C C . LYS A 1 90 ? -1.292 6.040 14.665 1.00 95.62 90 LYS A C 1
ATOM 715 O O . LYS A 1 90 ? -0.807 6.465 15.710 1.00 95.62 90 LYS A O 1
ATOM 720 N N . LYS A 1 91 ? -2.608 5.941 14.473 1.00 96.00 91 LYS A N 1
ATOM 721 C CA . LYS A 1 91 ? -3.635 6.247 15.479 1.00 96.00 91 LYS A CA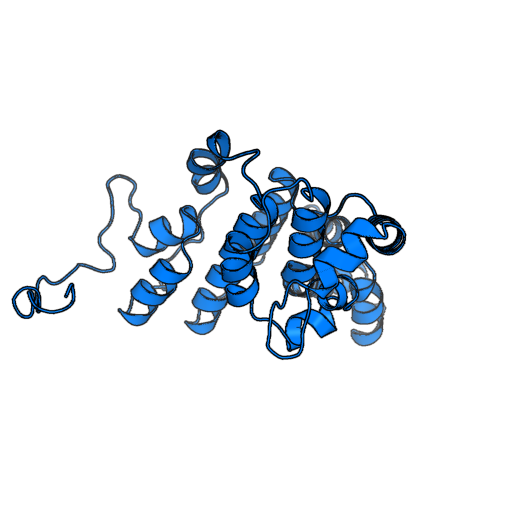 1
ATOM 722 C C . LYS A 1 91 ? -4.169 5.011 16.208 1.00 96.00 91 LYS A C 1
ATOM 724 O O . LYS A 1 91 ? -5.129 5.127 16.960 1.00 96.00 91 LYS A O 1
ATOM 729 N N . GLY A 1 92 ? -3.528 3.855 16.035 1.00 93.88 92 GLY A N 1
ATOM 730 C CA . GLY A 1 92 ? -3.859 2.626 16.756 1.00 93.88 92 GLY A CA 1
ATOM 731 C C . GLY A 1 92 ? -4.868 1.724 16.048 1.00 93.88 92 GLY A C 1
ATOM 732 O O . GLY A 1 92 ? -5.353 0.779 16.661 1.00 93.88 92 GLY A O 1
ATOM 733 N N . TYR A 1 93 ? -5.189 1.974 14.774 1.00 94.56 93 TYR A N 1
ATOM 734 C CA . TYR A 1 93 ? -5.976 1.019 13.998 1.00 94.56 93 TYR A CA 1
ATOM 735 C C . TYR A 1 93 ? -5.162 -0.247 13.707 1.00 94.56 93 TYR A C 1
ATOM 737 O O . TYR A 1 93 ? -4.145 -0.205 13.008 1.00 94.56 93 TYR A O 1
ATOM 745 N N . GLU A 1 94 ? -5.641 -1.386 14.196 1.00 93.56 94 GLU A N 1
ATOM 746 C CA . GLU A 1 94 ? -5.070 -2.696 13.899 1.00 93.56 94 GLU A CA 1
ATOM 747 C C . GLU A 1 94 ? -5.707 -3.283 12.637 1.00 93.56 94 GLU A C 1
ATOM 749 O O . GLU A 1 94 ? -6.885 -3.645 12.608 1.00 93.56 94 GLU A O 1
ATOM 754 N N . LEU A 1 95 ? -4.913 -3.386 11.570 1.00 92.19 95 LEU A N 1
ATOM 755 C CA . LEU A 1 95 ? -5.369 -3.952 10.308 1.00 92.19 95 LEU A CA 1
ATOM 756 C C . LEU A 1 95 ? -5.486 -5.477 10.419 1.00 92.19 95 LEU A C 1
ATOM 758 O O . LEU A 1 95 ? -4.498 -6.160 10.688 1.00 92.19 95 LEU A O 1
ATOM 762 N N . LYS A 1 96 ? -6.676 -6.023 10.161 1.00 92.12 96 LYS A N 1
ATOM 763 C CA . LYS A 1 96 ? -6.916 -7.474 10.194 1.00 92.12 96 LYS A CA 1
ATOM 764 C C . LYS A 1 96 ? -6.490 -8.132 8.881 1.00 92.12 96 LYS A C 1
ATOM 766 O O . LYS A 1 96 ? -6.532 -7.507 7.822 1.00 92.12 96 LYS A O 1
ATOM 771 N N . ARG A 1 97 ? -6.188 -9.438 8.912 1.00 90.62 97 ARG A N 1
ATOM 772 C CA . ARG A 1 97 ? -5.861 -10.232 7.704 1.00 90.62 97 ARG A CA 1
ATOM 773 C C . ARG A 1 97 ? -6.957 -10.152 6.632 1.00 90.62 97 ARG A C 1
ATOM 775 O O . ARG A 1 97 ? -6.648 -10.084 5.446 1.00 90.62 97 ARG A O 1
ATOM 782 N N . SER A 1 98 ? -8.229 -10.108 7.038 1.00 89.69 98 SER A N 1
ATOM 783 C CA . SER A 1 98 ? -9.371 -9.916 6.130 1.00 89.69 98 SER A CA 1
ATOM 784 C C . SER A 1 98 ? -9.321 -8.578 5.393 1.00 89.69 98 SER A C 1
ATOM 786 O O . SER A 1 98 ? -9.577 -8.523 4.192 1.00 89.69 98 SER A O 1
ATOM 788 N N . ASP A 1 99 ? -8.958 -7.509 6.101 1.00 91.19 99 ASP A N 1
ATOM 789 C CA . ASP A 1 99 ? -8.866 -6.164 5.538 1.00 91.19 99 ASP A CA 1
ATOM 790 C C . ASP A 1 99 ? -7.671 -6.087 4.591 1.00 91.19 99 ASP A C 1
ATOM 792 O O . ASP A 1 99 ? -7.782 -5.552 3.489 1.00 91.19 99 ASP A O 1
ATOM 796 N N . ALA A 1 100 ? -6.547 -6.695 4.984 1.00 93.88 100 ALA A N 1
ATOM 797 C CA . ALA A 1 100 ? -5.362 -6.799 4.149 1.00 93.88 100 ALA A CA 1
ATOM 798 C C . ALA A 1 100 ? -5.652 -7.524 2.830 1.00 93.88 100 ALA A C 1
ATOM 800 O O . ALA A 1 100 ? -5.335 -7.002 1.763 1.00 93.88 100 ALA A O 1
ATOM 801 N N . LEU A 1 101 ? -6.333 -8.672 2.878 1.00 92.94 101 LEU A N 1
ATOM 802 C CA . LEU A 1 101 ? -6.764 -9.398 1.680 1.00 92.94 101 LEU A CA 1
ATOM 803 C C . LEU A 1 101 ? -7.727 -8.583 0.814 1.00 92.94 101 LEU A C 1
ATOM 805 O O . LEU A 1 101 ? -7.625 -8.623 -0.412 1.00 92.94 101 LEU A O 1
ATOM 809 N N . MET A 1 102 ? -8.638 -7.824 1.425 1.00 91.69 102 MET A N 1
ATOM 810 C CA . MET A 1 102 ? -9.541 -6.935 0.693 1.00 91.69 102 MET A CA 1
ATOM 811 C C . MET A 1 102 ? -8.759 -5.832 -0.032 1.00 91.69 102 MET A C 1
ATOM 813 O O . MET A 1 102 ? -8.991 -5.601 -1.218 1.00 91.69 102 MET A O 1
ATOM 817 N N . ILE A 1 103 ? -7.773 -5.220 0.628 1.00 93.25 103 ILE A N 1
ATOM 818 C CA . ILE A 1 103 ? -6.865 -4.238 0.019 1.00 93.25 103 ILE A CA 1
ATOM 819 C C . ILE A 1 103 ? -6.077 -4.872 -1.133 1.00 93.25 103 ILE A C 1
ATOM 821 O O . ILE A 1 103 ? -6.012 -4.298 -2.217 1.00 93.25 103 ILE A O 1
ATOM 825 N N . MET A 1 104 ? -5.516 -6.069 -0.961 1.00 95.12 104 MET A N 1
ATOM 826 C CA . MET A 1 104 ? -4.790 -6.746 -2.042 1.00 95.12 104 MET A CA 1
ATOM 827 C C . MET A 1 104 ? -5.696 -7.071 -3.236 1.00 95.12 104 MET A C 1
ATOM 829 O O . MET A 1 104 ? -5.314 -6.846 -4.385 1.00 95.12 104 MET A O 1
ATOM 833 N N . LYS A 1 105 ? -6.926 -7.523 -2.971 1.00 92.56 105 LYS A N 1
ATOM 834 C CA . LYS A 1 105 ? -7.948 -7.744 -3.999 1.00 92.56 105 LYS A CA 1
ATOM 835 C C . LYS A 1 105 ? -8.311 -6.443 -4.718 1.00 92.56 105 LYS A C 1
ATOM 837 O O . LYS A 1 105 ? -8.451 -6.443 -5.937 1.00 92.56 105 LYS A O 1
ATOM 842 N N . PHE A 1 106 ? -8.413 -5.327 -3.996 1.00 90.44 106 PHE A N 1
ATOM 843 C CA . PHE A 1 106 ? -8.604 -4.005 -4.591 1.00 90.44 106 PHE A CA 1
ATOM 844 C C . PHE A 1 106 ? -7.462 -3.668 -5.565 1.00 90.44 106 PHE A C 1
ATOM 846 O O . PHE A 1 106 ? -7.723 -3.265 -6.696 1.00 90.44 106 PHE A O 1
ATOM 853 N N . PHE A 1 107 ? -6.202 -3.912 -5.197 1.00 93.00 107 PHE A N 1
ATOM 854 C CA . PHE A 1 107 ? -5.075 -3.710 -6.118 1.00 93.00 107 PHE A CA 1
ATOM 855 C C . PHE A 1 107 ? -5.185 -4.564 -7.387 1.00 93.00 107 PHE A C 1
ATOM 857 O O . PHE A 1 107 ? -4.959 -4.045 -8.484 1.00 93.00 107 PHE A O 1
ATOM 864 N N . ALA A 1 108 ? -5.571 -5.834 -7.252 1.00 92.44 108 ALA A N 1
ATOM 865 C CA . ALA A 1 108 ? -5.778 -6.726 -8.389 1.00 92.44 108 ALA A CA 1
ATOM 866 C C . ALA A 1 108 ? -6.898 -6.215 -9.315 1.00 92.44 108 ALA A C 1
ATOM 868 O O . ALA A 1 108 ? -6.691 -6.052 -10.519 1.00 92.44 108 ALA A O 1
ATOM 869 N N . ASN A 1 109 ? -8.059 -5.878 -8.747 1.00 89.38 109 ASN A N 1
ATOM 870 C CA . ASN A 1 109 ? -9.252 -5.482 -9.500 1.00 89.38 109 ASN A CA 1
ATOM 871 C C . ASN A 1 109 ? -9.090 -4.151 -10.239 1.00 89.38 109 ASN A C 1
ATOM 873 O O . ASN A 1 109 ? -9.671 -3.967 -11.307 1.00 89.38 109 ASN A O 1
ATOM 877 N N . TYR A 1 110 ? -8.276 -3.240 -9.704 1.00 87.75 110 TYR A N 1
ATOM 878 C CA . TYR A 1 110 ? -7.956 -1.965 -10.348 1.00 87.75 110 TYR A CA 1
ATOM 879 C C . TYR A 1 110 ? -6.662 -2.009 -11.175 1.00 87.75 110 TYR A C 1
ATOM 881 O O . TYR A 1 110 ? -6.180 -0.965 -11.612 1.00 87.75 110 TYR A O 1
ATOM 889 N N . GLY A 1 111 ? -6.088 -3.198 -11.405 1.00 89.44 111 GLY A N 1
ATOM 890 C CA . GLY A 1 111 ? -4.923 -3.381 -12.272 1.00 89.44 111 GLY A CA 1
ATOM 891 C C . GLY A 1 111 ? -3.680 -2.624 -11.798 1.00 89.44 111 GLY A C 1
ATOM 892 O O . GLY A 1 111 ? -2.916 -2.131 -12.630 1.00 89.44 111 GLY A O 1
ATOM 893 N N . LEU A 1 112 ? -3.504 -2.497 -10.478 1.00 91.38 112 LEU A N 1
ATOM 894 C CA . LEU A 1 112 ? -2.424 -1.728 -9.849 1.00 91.38 112 LEU A CA 1
ATOM 895 C C . LEU A 1 112 ? -1.069 -2.458 -9.853 1.00 91.38 112 LEU A C 1
ATOM 897 O O . LEU A 1 112 ? -0.066 -1.843 -9.498 1.00 91.38 112 LEU A O 1
ATOM 901 N N . PHE A 1 113 ? -1.034 -3.738 -10.234 1.00 91.00 113 PHE A N 1
ATOM 902 C CA . PHE A 1 113 ? 0.201 -4.515 -10.357 1.00 91.00 113 PHE A CA 1
ATOM 903 C C . PHE A 1 113 ? 0.973 -4.172 -11.634 1.00 91.00 113 PHE A C 1
ATOM 905 O O . PHE A 1 113 ? 0.397 -3.884 -12.690 1.00 91.00 113 PHE A O 1
ATOM 912 N N . GLU A 1 114 ? 2.296 -4.226 -11.538 1.00 85.25 114 GLU A N 1
ATOM 913 C CA . GLU A 1 114 ? 3.195 -4.164 -12.677 1.00 85.25 114 GLU A CA 1
ATOM 914 C C . GLU A 1 114 ? 3.056 -5.440 -13.509 1.00 85.25 114 GLU A C 1
ATOM 916 O O . GLU A 1 114 ? 3.197 -6.554 -13.014 1.00 85.25 114 GLU A O 1
ATOM 921 N N . LYS A 1 115 ? 2.778 -5.270 -14.804 1.00 80.25 115 LYS A N 1
ATOM 922 C CA . LYS A 1 115 ? 2.547 -6.391 -15.730 1.00 80.25 115 LYS A CA 1
ATOM 923 C C . LYS A 1 115 ? 3.773 -6.768 -16.553 1.00 80.25 115 LYS A C 1
ATOM 925 O O . LYS A 1 115 ? 3.760 -7.788 -17.232 1.00 80.25 115 LYS A O 1
ATOM 930 N N . ASP A 1 116 ? 4.798 -5.923 -16.551 1.00 81.31 116 ASP A N 1
ATOM 931 C CA . ASP A 1 116 ? 5.946 -6.062 -17.436 1.00 81.31 116 ASP A CA 1
ATOM 932 C C . ASP A 1 116 ? 7.251 -5.971 -16.652 1.00 81.31 116 ASP A C 1
ATOM 934 O O . ASP A 1 116 ? 7.739 -4.886 -16.358 1.00 81.31 116 ASP A O 1
ATOM 938 N N . ALA A 1 117 ? 7.850 -7.130 -16.379 1.00 77.75 117 ALA A N 1
ATOM 939 C CA . ALA A 1 117 ? 9.140 -7.227 -15.703 1.00 77.75 117 ALA A CA 1
ATOM 940 C C . ALA A 1 117 ? 10.295 -6.570 -16.487 1.00 77.75 117 ALA A C 1
ATOM 942 O O . ALA A 1 117 ? 11.336 -6.262 -15.907 1.00 77.75 117 ALA A O 1
ATOM 943 N N . SER A 1 118 ? 10.130 -6.340 -17.795 1.00 84.25 118 SER A N 1
ATOM 944 C CA . SER A 1 118 ? 11.113 -5.646 -18.632 1.00 84.25 118 SER A CA 1
ATOM 945 C C . SER A 1 118 ? 10.925 -4.129 -18.655 1.00 84.25 118 SER A C 1
ATOM 947 O O . SER A 1 118 ? 11.768 -3.429 -19.213 1.00 84.25 118 SER A O 1
ATOM 949 N N . LEU A 1 119 ? 9.863 -3.595 -18.038 1.00 82.94 119 LEU A N 1
ATOM 950 C CA . LEU A 1 119 ? 9.512 -2.177 -18.113 1.00 82.94 119 LEU A CA 1
ATOM 951 C C . LEU A 1 119 ? 10.667 -1.274 -17.688 1.00 82.94 119 LEU A C 1
ATOM 953 O O . LEU A 1 119 ? 11.002 -0.340 -18.407 1.00 82.94 119 LEU A O 1
ATOM 957 N N . VAL A 1 120 ? 11.302 -1.565 -16.550 1.00 80.38 120 VAL A N 1
ATOM 958 C CA . VAL A 1 120 ? 12.444 -0.778 -16.061 1.00 80.38 120 VAL A CA 1
ATOM 959 C C . VAL A 1 120 ? 13.577 -0.756 -17.084 1.00 80.38 120 VAL A C 1
ATOM 961 O O . VAL A 1 120 ? 14.193 0.286 -17.283 1.00 80.38 120 VAL A O 1
ATOM 964 N N . GLN A 1 121 ? 13.836 -1.882 -17.752 1.00 84.56 121 GLN A N 1
ATOM 965 C CA . GLN A 1 121 ? 14.861 -1.954 -18.788 1.00 84.56 121 GLN A CA 1
ATOM 966 C C . GLN A 1 121 ? 14.458 -1.135 -20.019 1.00 84.56 121 GLN A C 1
ATOM 968 O O . GLN A 1 121 ? 15.229 -0.291 -20.456 1.00 84.56 121 GLN A O 1
ATOM 973 N N . ARG A 1 122 ? 13.218 -1.276 -20.503 1.00 84.69 122 ARG A N 1
ATOM 974 C CA . ARG A 1 122 ? 12.705 -0.483 -21.635 1.00 84.69 122 ARG A CA 1
ATOM 975 C C . ARG A 1 122 ? 12.738 1.021 -21.361 1.00 84.69 122 ARG A C 1
ATOM 977 O O . ARG A 1 122 ? 13.091 1.785 -22.246 1.00 84.69 122 ARG A O 1
ATOM 984 N N . LEU A 1 123 ? 12.400 1.440 -20.141 1.00 82.12 123 LEU A N 1
ATOM 985 C CA . LEU A 1 123 ? 12.468 2.842 -19.721 1.00 82.12 123 LEU A CA 1
ATOM 986 C C . LEU A 1 123 ? 13.913 3.359 -19.668 1.00 82.12 123 LEU A C 1
ATOM 988 O O . LEU A 1 123 ? 14.149 4.521 -19.973 1.00 82.12 123 LEU A O 1
ATOM 992 N N . ARG A 1 124 ? 14.885 2.519 -19.294 1.00 81.19 124 ARG A N 1
ATOM 993 C CA . ARG A 1 124 ? 16.313 2.883 -19.336 1.00 81.19 124 ARG A CA 1
ATOM 994 C C . ARG A 1 124 ? 16.829 3.032 -20.761 1.00 81.19 124 ARG A C 1
ATOM 996 O O . ARG A 1 124 ? 17.640 3.916 -21.011 1.00 81.19 124 ARG A O 1
ATOM 1003 N N . ASP A 1 125 ? 16.368 2.166 -21.655 1.00 86.19 125 ASP A N 1
ATOM 1004 C CA . ASP A 1 125 ? 16.783 2.158 -23.058 1.00 86.19 125 ASP A CA 1
ATOM 1005 C C . ASP A 1 125 ? 16.112 3.286 -23.870 1.00 86.19 125 ASP A C 1
ATOM 1007 O O . ASP A 1 125 ? 16.567 3.623 -24.961 1.00 86.19 125 ASP A O 1
ATOM 1011 N N . ASP A 1 126 ? 15.055 3.904 -23.334 1.00 86.44 126 ASP A N 1
ATOM 1012 C CA . ASP A 1 126 ? 14.424 5.099 -23.893 1.00 86.44 126 ASP A CA 1
ATOM 1013 C C . ASP A 1 126 ? 15.201 6.365 -23.480 1.00 86.44 126 ASP A C 1
ATOM 1015 O O . ASP A 1 126 ? 15.139 6.838 -22.338 1.00 86.44 126 ASP A O 1
ATOM 1019 N N . GLU A 1 127 ? 15.959 6.921 -24.430 1.00 87.75 127 GLU A N 1
ATOM 1020 C CA . GLU A 1 127 ? 16.759 8.134 -24.226 1.00 87.75 127 GLU A CA 1
ATOM 1021 C C . GLU A 1 127 ? 15.899 9.357 -23.879 1.00 87.75 127 GLU A C 1
ATOM 1023 O O . GLU A 1 127 ? 16.276 10.139 -23.000 1.00 87.75 127 GLU A O 1
ATOM 1028 N N . ASN A 1 128 ? 14.734 9.510 -24.518 1.00 86.50 128 ASN A N 1
ATOM 1029 C CA . ASN A 1 128 ? 13.845 10.649 -24.282 1.00 86.50 128 ASN A CA 1
ATOM 1030 C C . ASN A 1 128 ? 13.275 10.585 -22.867 1.00 86.50 128 ASN A C 1
ATOM 1032 O O . ASN A 1 128 ? 13.377 11.556 -22.112 1.00 86.50 128 ASN A O 1
ATOM 1036 N N . PHE A 1 129 ? 12.765 9.415 -22.475 1.00 84.06 129 PHE A N 1
ATOM 1037 C CA . PHE A 1 129 ? 12.300 9.179 -21.113 1.00 84.06 129 PHE A CA 1
ATOM 1038 C C . PHE A 1 129 ? 13.406 9.438 -20.093 1.00 84.06 129 PHE A C 1
ATOM 1040 O O . PHE A 1 129 ? 13.190 10.113 -19.087 1.00 84.06 129 PHE A O 1
ATOM 1047 N N . SER A 1 130 ? 14.607 8.920 -20.345 1.00 86.44 130 SER A N 1
ATOM 1048 C CA . SER A 1 130 ? 15.739 9.060 -19.433 1.00 86.44 130 SER A CA 1
ATOM 1049 C C . SER A 1 130 ? 16.131 10.522 -19.210 1.00 86.44 130 SER A C 1
ATOM 1051 O O . SER A 1 130 ? 16.447 10.900 -18.080 1.00 86.44 130 SER A O 1
ATOM 1053 N N . ILE A 1 131 ? 16.104 11.356 -20.254 1.00 88.69 131 ILE A N 1
ATOM 1054 C CA . ILE A 1 131 ? 16.371 12.798 -20.144 1.00 88.69 131 ILE A CA 1
ATOM 1055 C C . ILE A 1 131 ? 15.268 13.485 -19.331 1.00 88.69 131 ILE A C 1
ATOM 1057 O O . ILE A 1 131 ? 15.570 14.222 -18.389 1.00 88.69 131 ILE A O 1
ATOM 1061 N N . GLU A 1 132 ? 13.999 13.223 -19.646 1.00 86.56 132 GLU A N 1
ATOM 1062 C CA . GLU A 1 132 ? 12.857 13.806 -18.932 1.00 86.56 132 GLU A CA 1
ATOM 1063 C C . GLU A 1 132 ? 12.857 13.417 -17.447 1.00 86.56 132 GLU A C 1
ATOM 1065 O O . GLU A 1 132 ? 12.801 14.282 -16.569 1.00 86.56 132 GLU A O 1
ATOM 1070 N N . ALA A 1 133 ? 12.996 12.126 -17.146 1.00 86.31 133 ALA A N 1
ATOM 1071 C CA . ALA A 1 133 ? 12.949 11.592 -15.790 1.00 86.31 133 ALA A CA 1
ATOM 1072 C C . ALA A 1 133 ? 14.109 12.090 -14.908 1.00 86.31 133 ALA A C 1
ATOM 1074 O O . ALA A 1 133 ? 13.939 12.237 -13.696 1.00 86.31 133 ALA A O 1
ATOM 1075 N N . LYS A 1 134 ? 15.281 12.389 -15.482 1.00 90.69 134 LYS A N 1
ATOM 1076 C CA . LYS A 1 134 ? 16.406 12.997 -14.744 1.00 90.69 134 LYS A CA 1
ATOM 1077 C C . LYS A 1 134 ? 16.150 14.458 -14.370 1.00 90.69 134 LYS A C 1
ATOM 1079 O O . LYS A 1 134 ? 16.696 14.936 -13.379 1.00 90.69 134 LYS A O 1
ATOM 1084 N N . ASN A 1 135 ? 15.309 15.161 -15.127 1.00 89.12 135 ASN A N 1
ATOM 1085 C CA . ASN A 1 135 ? 14.968 16.560 -14.860 1.00 89.12 135 ASN A CA 1
ATOM 1086 C C . ASN A 1 135 ? 13.824 16.714 -13.845 1.00 89.12 135 ASN A C 1
ATOM 1088 O O . ASN A 1 135 ? 13.682 17.772 -13.229 1.00 89.12 135 ASN A O 1
ATOM 1092 N N . ILE A 1 136 ? 13.023 15.666 -13.633 1.00 85.44 136 ILE A N 1
ATOM 1093 C CA . ILE A 1 136 ? 11.929 15.666 -12.658 1.00 85.44 136 ILE A CA 1
ATOM 1094 C C . ILE A 1 136 ? 12.495 15.370 -11.267 1.00 85.44 136 ILE A C 1
ATOM 1096 O O . ILE A 1 136 ? 12.750 14.218 -10.905 1.00 85.44 136 ILE A O 1
ATOM 1100 N N . LYS A 1 137 ? 12.682 16.422 -10.466 1.00 88.19 137 LYS A N 1
ATOM 1101 C CA . LYS A 1 137 ? 13.061 16.299 -9.054 1.00 88.19 137 LYS A CA 1
ATOM 1102 C C . LYS A 1 137 ? 11.849 15.920 -8.208 1.00 88.19 137 LYS A C 1
ATOM 1104 O O . LYS A 1 137 ? 10.865 16.652 -8.182 1.00 88.19 137 LYS A O 1
ATOM 1109 N N . ILE A 1 138 ? 11.946 14.796 -7.503 1.00 83.88 138 ILE A N 1
ATOM 1110 C CA . ILE A 1 138 ? 10.933 14.337 -6.542 1.00 83.88 138 ILE A CA 1
ATOM 1111 C C . ILE A 1 138 ? 11.264 14.870 -5.145 1.00 83.88 138 ILE A C 1
ATOM 1113 O O . ILE A 1 138 ? 10.384 15.325 -4.421 1.00 83.88 138 ILE A O 1
ATOM 1117 N N . MET A 1 139 ? 12.548 14.850 -4.787 1.00 83.50 139 MET A N 1
ATOM 1118 C CA . MET A 1 139 ? 13.100 15.486 -3.590 1.00 83.50 139 MET A CA 1
ATOM 1119 C C . MET A 1 139 ? 14.387 16.235 -3.943 1.00 83.50 139 MET A C 1
ATOM 1121 O O . MET A 1 139 ? 14.825 16.217 -5.094 1.00 83.50 139 MET A O 1
ATOM 1125 N N . GLN A 1 140 ? 15.003 16.886 -2.952 1.00 81.31 140 GLN A N 1
ATOM 1126 C CA . GLN A 1 140 ? 16.241 17.646 -3.138 1.00 81.31 140 GLN A CA 1
ATOM 1127 C C . GLN A 1 140 ? 17.343 16.819 -3.826 1.00 81.31 140 GLN A C 1
ATOM 1129 O O . GLN A 1 140 ? 17.937 17.309 -4.789 1.00 81.31 140 GLN A O 1
ATOM 1134 N N . ASP A 1 141 ? 17.507 15.558 -3.407 1.00 86.75 141 ASP A N 1
ATOM 1135 C CA . ASP A 1 141 ? 18.566 14.646 -3.867 1.00 86.75 141 ASP A CA 1
ATOM 1136 C C . ASP A 1 141 ? 18.035 13.400 -4.603 1.00 86.75 141 ASP A C 1
ATOM 1138 O O . ASP A 1 141 ? 18.767 12.430 -4.788 1.00 86.75 141 ASP A O 1
ATOM 1142 N N . LEU A 1 142 ? 16.757 13.393 -5.009 1.00 90.44 142 LEU A N 1
ATOM 1143 C CA . LEU A 1 142 ? 16.136 12.236 -5.661 1.00 90.44 142 LEU A CA 1
ATOM 1144 C C . LEU A 1 142 ? 15.341 12.650 -6.899 1.00 90.44 142 LEU A C 1
ATOM 1146 O O . LEU A 1 142 ? 14.352 13.386 -6.800 1.00 90.44 142 LEU A O 1
ATOM 1150 N N . THR A 1 143 ? 15.745 12.141 -8.061 1.00 91.12 143 THR A N 1
ATOM 1151 C CA . THR A 1 143 ? 15.017 12.329 -9.323 1.00 91.12 143 THR A CA 1
ATOM 1152 C C . THR A 1 143 ? 14.030 11.192 -9.587 1.00 91.12 143 THR A C 1
ATOM 1154 O O . THR A 1 143 ? 14.082 10.123 -8.969 1.00 91.12 143 THR A O 1
ATOM 1157 N N . MET A 1 144 ? 13.131 11.395 -10.549 1.00 87.06 144 MET A N 1
ATOM 1158 C CA . MET A 1 144 ? 12.244 10.339 -11.040 1.00 87.06 144 MET A CA 1
ATOM 1159 C C . MET A 1 144 ? 13.029 9.164 -11.627 1.00 87.06 144 MET A C 1
ATOM 1161 O O . MET A 1 144 ? 12.660 8.013 -11.385 1.00 87.06 144 MET A O 1
ATOM 1165 N N . TYR A 1 145 ? 14.127 9.435 -12.334 1.00 88.12 145 TYR A N 1
ATOM 1166 C CA . TYR A 1 145 ? 15.002 8.401 -12.887 1.00 88.12 145 TYR A CA 1
ATOM 1167 C C . TYR A 1 145 ? 15.660 7.542 -11.797 1.00 88.12 145 TYR A C 1
ATOM 1169 O O . TYR A 1 145 ? 15.739 6.319 -11.930 1.00 88.12 145 TYR A O 1
ATOM 1177 N N . ASP A 1 146 ? 16.090 8.155 -10.695 1.00 90.94 146 ASP A N 1
ATOM 1178 C CA . ASP A 1 146 ? 16.680 7.432 -9.564 1.00 90.94 146 ASP A CA 1
ATOM 1179 C C . ASP A 1 146 ? 15.637 6.546 -8.876 1.00 90.94 146 ASP A C 1
ATOM 1181 O O . ASP A 1 146 ? 15.880 5.363 -8.627 1.00 90.94 146 ASP A O 1
ATOM 1185 N N . LEU A 1 147 ? 14.437 7.086 -8.634 1.00 89.75 147 LEU A N 1
ATOM 1186 C CA . LEU A 1 147 ? 13.362 6.371 -7.948 1.00 89.75 147 LEU A CA 1
ATOM 1187 C C . LEU A 1 147 ? 12.948 5.077 -8.663 1.00 89.75 147 LEU A C 1
ATOM 1189 O O . LEU A 1 147 ? 12.724 4.054 -8.012 1.00 89.75 147 LEU A O 1
ATOM 1193 N N . ILE A 1 148 ? 12.868 5.091 -9.996 1.00 86.81 148 ILE A N 1
ATOM 1194 C CA . ILE A 1 148 ? 12.541 3.897 -10.802 1.00 86.81 148 ILE A CA 1
ATOM 1195 C C . ILE A 1 148 ? 13.523 2.765 -10.521 1.00 86.81 148 ILE A C 1
ATOM 1197 O O . ILE A 1 148 ? 13.130 1.603 -10.408 1.00 86.81 148 ILE A O 1
ATOM 1201 N N . GLN A 1 149 ? 14.792 3.108 -10.346 1.00 87.38 149 GLN A N 1
ATOM 1202 C CA . GLN A 1 149 ? 15.867 2.140 -10.194 1.00 87.38 149 GLN A CA 1
ATOM 1203 C C . GLN A 1 149 ? 16.044 1.641 -8.763 1.00 87.38 149 GLN A C 1
ATOM 1205 O O . GLN A 1 149 ? 16.629 0.577 -8.559 1.00 87.38 149 GLN A O 1
ATOM 1210 N N . LEU A 1 150 ? 15.536 2.371 -7.769 1.00 91.19 150 LEU A N 1
ATOM 1211 C CA . LEU A 1 150 ? 15.606 1.937 -6.380 1.00 91.19 150 LEU A CA 1
ATOM 1212 C C . LEU A 1 150 ? 14.838 0.633 -6.174 1.00 91.19 150 LEU A C 1
ATOM 1214 O O . LEU A 1 150 ? 13.698 0.470 -6.624 1.00 91.19 150 LEU A O 1
ATOM 1218 N N . ARG A 1 151 ? 15.428 -0.278 -5.393 1.00 89.69 151 ARG A N 1
ATOM 1219 C CA . ARG A 1 151 ? 14.682 -1.429 -4.879 1.00 89.69 151 ARG A CA 1
ATOM 1220 C C . ARG A 1 151 ? 13.569 -0.939 -3.948 1.00 89.69 151 ARG A C 1
ATOM 1222 O O . ARG A 1 151 ? 13.784 0.038 -3.226 1.00 89.69 151 ARG A O 1
ATOM 1229 N N . PRO A 1 152 ? 12.417 -1.624 -3.869 1.00 91.25 152 PRO A N 1
ATOM 1230 C CA . PRO A 1 152 ? 11.300 -1.163 -3.045 1.00 91.25 152 PRO A CA 1
ATOM 1231 C C . PRO A 1 152 ? 11.662 -0.874 -1.577 1.00 91.25 152 PRO A C 1
ATOM 1233 O O . PRO A 1 152 ? 11.303 0.178 -1.054 1.00 91.25 152 PRO A O 1
ATOM 1236 N N . LYS A 1 153 ? 12.459 -1.742 -0.927 1.00 90.62 153 LYS A N 1
ATOM 1237 C CA . LYS A 1 153 ? 12.938 -1.520 0.455 1.00 90.62 153 LYS A CA 1
ATOM 1238 C C . LYS A 1 153 ? 13.811 -0.261 0.593 1.00 90.62 153 LYS A C 1
ATOM 1240 O O . LYS A 1 153 ? 13.828 0.345 1.659 1.00 90.62 153 LYS A O 1
ATOM 1245 N N . GLN A 1 154 ? 14.541 0.141 -0.450 1.00 92.25 154 GLN A N 1
ATOM 1246 C CA . GLN A 1 154 ? 15.331 1.380 -0.454 1.00 92.25 154 GLN A CA 1
ATOM 1247 C C . GLN A 1 154 ? 14.441 2.601 -0.696 1.00 92.25 154 GLN A C 1
ATOM 1249 O O . GLN A 1 154 ? 14.579 3.594 0.010 1.00 92.25 154 GLN A O 1
ATOM 1254 N N . ALA A 1 155 ? 13.495 2.509 -1.634 1.00 92.12 155 ALA A N 1
ATOM 1255 C CA . ALA A 1 155 ? 12.535 3.575 -1.913 1.00 92.12 155 ALA A CA 1
ATOM 1256 C C . ALA A 1 155 ? 11.682 3.913 -0.676 1.00 92.12 155 ALA A C 1
ATOM 1258 O O . ALA A 1 155 ? 11.520 5.083 -0.344 1.00 92.12 155 ALA A O 1
ATOM 1259 N N . ALA A 1 156 ? 11.230 2.898 0.068 1.00 91.69 156 ALA A N 1
ATOM 1260 C CA . ALA A 1 156 ? 10.458 3.070 1.302 1.00 91.69 156 ALA A CA 1
ATOM 1261 C C . ALA A 1 156 ? 11.234 3.745 2.453 1.00 91.69 156 ALA A C 1
ATOM 1263 O O . ALA A 1 156 ? 10.620 4.180 3.422 1.00 91.69 156 ALA A O 1
ATOM 1264 N N . LYS A 1 157 ? 12.571 3.819 2.379 1.00 92.06 157 LYS A N 1
ATOM 1265 C CA . LYS A 1 157 ? 13.394 4.576 3.342 1.00 92.06 157 LYS A CA 1
ATOM 1266 C C . LYS A 1 157 ? 13.508 6.056 2.984 1.00 92.06 157 LYS A C 1
ATOM 1268 O O . LYS A 1 157 ? 13.882 6.845 3.841 1.00 92.06 157 LYS A O 1
ATOM 1273 N N . GLN A 1 158 ? 13.254 6.402 1.725 1.00 91.38 158 GLN A N 1
ATOM 1274 C CA . GLN A 1 158 ? 13.449 7.753 1.203 1.00 91.38 158 GLN A CA 1
ATOM 1275 C C . GLN A 1 158 ? 12.132 8.510 1.044 1.00 91.38 158 GLN A C 1
ATOM 1277 O O . GLN A 1 158 ? 12.123 9.721 1.197 1.00 91.38 158 GLN A O 1
ATOM 1282 N N . LEU A 1 159 ? 11.034 7.809 0.748 1.00 91.06 159 LEU A N 1
ATOM 1283 C CA . LEU A 1 159 ? 9.730 8.404 0.457 1.00 91.06 159 LEU A CA 1
ATOM 1284 C C . LEU A 1 159 ? 8.648 7.850 1.380 1.00 91.06 159 LEU A C 1
ATOM 1286 O O . LEU A 1 159 ? 8.488 6.630 1.490 1.00 91.06 159 LEU A O 1
ATOM 1290 N N . ALA A 1 160 ? 7.846 8.742 1.957 1.00 92.12 160 ALA A N 1
ATOM 1291 C CA . ALA A 1 160 ? 6.575 8.380 2.569 1.00 92.12 160 ALA A CA 1
ATOM 1292 C C . ALA A 1 160 ? 5.494 8.189 1.493 1.00 92.12 160 ALA A C 1
ATOM 1294 O O . ALA A 1 160 ? 5.587 8.706 0.378 1.00 92.12 160 ALA A O 1
ATOM 1295 N N . PHE A 1 161 ? 4.405 7.490 1.824 1.00 92.69 161 PHE A N 1
ATOM 1296 C CA . PHE A 1 161 ? 3.2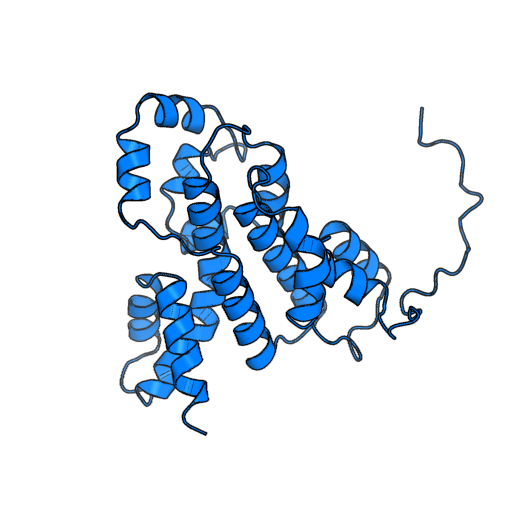83 7.316 0.890 1.00 92.69 161 PHE A CA 1
ATOM 1297 C C . PHE A 1 161 ? 2.656 8.648 0.462 1.00 92.69 161 PHE A C 1
ATOM 1299 O O . PHE A 1 161 ? 2.250 8.811 -0.689 1.00 92.69 161 PHE A O 1
ATOM 1306 N N . THR A 1 162 ? 2.623 9.623 1.374 1.00 89.88 162 THR A N 1
ATOM 1307 C CA . THR A 1 162 ? 2.096 10.966 1.106 1.00 89.88 162 THR A CA 1
ATOM 1308 C C . THR A 1 162 ? 2.940 11.725 0.084 1.00 89.88 162 THR A C 1
ATOM 1310 O O . THR A 1 162 ? 2.391 12.538 -0.660 1.00 89.88 162 THR A O 1
ATOM 1313 N N . ASP A 1 163 ? 4.239 11.430 -0.021 1.00 90.50 163 ASP A N 1
ATOM 1314 C CA . ASP A 1 163 ? 5.111 12.017 -1.041 1.00 90.50 163 ASP A CA 1
ATOM 1315 C C . ASP A 1 163 ? 4.744 11.495 -2.435 1.00 90.50 163 ASP A C 1
ATOM 1317 O O . ASP A 1 163 ? 4.581 12.291 -3.360 1.00 90.50 163 ASP A O 1
ATOM 1321 N N . TYR A 1 164 ? 4.482 10.187 -2.579 1.00 89.56 164 TYR A N 1
ATOM 1322 C CA . TYR A 1 164 ? 3.951 9.616 -3.828 1.00 89.56 164 TYR A CA 1
ATOM 1323 C C . TYR A 1 164 ? 2.593 10.225 -4.210 1.00 89.56 164 TYR A C 1
ATOM 1325 O O . TYR A 1 164 ? 2.341 10.494 -5.387 1.00 89.56 164 TYR A O 1
ATOM 1333 N N . PHE A 1 165 ? 1.722 10.473 -3.227 1.00 87.44 165 PHE A N 1
ATOM 1334 C CA . PHE A 1 165 ? 0.407 11.073 -3.467 1.00 87.44 165 PHE A CA 1
ATOM 1335 C C . PHE A 1 165 ? 0.498 12.543 -3.903 1.00 87.44 165 PHE A C 1
ATOM 1337 O O . PHE A 1 165 ? -0.282 13.001 -4.735 1.00 87.44 165 PHE A O 1
ATOM 1344 N N . LYS A 1 166 ? 1.463 13.307 -3.384 1.00 85.88 166 LYS A N 1
ATOM 1345 C CA . LYS A 1 166 ? 1.734 14.670 -3.873 1.00 85.88 166 LYS A CA 1
ATOM 1346 C C . LYS A 1 166 ? 2.320 14.632 -5.284 1.00 85.88 166 LYS A C 1
ATOM 1348 O O . LYS A 1 166 ? 1.874 15.390 -6.148 1.00 85.88 166 LYS A O 1
ATOM 1353 N N . LEU A 1 167 ? 3.256 13.712 -5.523 1.00 81.62 167 LEU A N 1
ATOM 1354 C CA . LEU A 1 167 ? 3.934 13.530 -6.803 1.00 81.62 167 LEU A CA 1
ATOM 1355 C C . LEU A 1 167 ? 2.957 13.202 -7.939 1.00 81.62 167 LEU A C 1
ATOM 1357 O O . LEU A 1 167 ? 3.125 13.712 -9.043 1.00 81.62 167 LEU A O 1
ATOM 1361 N N . CYS A 1 168 ? 1.899 12.419 -7.693 1.00 79.50 168 CYS A N 1
ATOM 1362 C CA . CYS A 1 168 ? 0.957 12.039 -8.754 1.00 79.50 168 CYS A CA 1
ATOM 1363 C C . CYS A 1 168 ? 0.276 13.237 -9.441 1.00 79.50 168 CYS A C 1
ATOM 1365 O O . CYS A 1 168 ? -0.161 13.111 -10.584 1.00 79.50 168 CYS A O 1
ATOM 1367 N N . ASN A 1 169 ? 0.191 14.389 -8.766 1.00 73.56 169 ASN A N 1
ATOM 1368 C CA . ASN A 1 169 ? -0.366 15.625 -9.326 1.00 73.56 169 ASN A CA 1
ATOM 1369 C C . ASN A 1 169 ? 0.672 16.462 -10.095 1.00 73.56 169 ASN A C 1
ATOM 1371 O O . ASN A 1 169 ? 0.295 17.394 -10.797 1.00 73.56 169 ASN A O 1
ATOM 1375 N N . GLN A 1 170 ? 1.962 16.164 -9.933 1.00 74.69 170 GLN A N 1
ATOM 1376 C CA . GLN A 1 170 ? 3.081 16.905 -10.524 1.00 74.69 170 GLN A CA 1
ATOM 1377 C C . GLN A 1 170 ? 3.674 16.201 -11.749 1.00 74.69 170 GLN A C 1
ATOM 1379 O O . GLN A 1 170 ? 4.353 16.835 -12.553 1.00 74.69 170 GLN A O 1
ATOM 1384 N N . LEU A 1 171 ? 3.435 14.895 -11.893 1.00 73.00 171 LEU A N 1
ATOM 1385 C CA . LEU A 1 171 ? 3.939 14.122 -13.021 1.00 73.00 171 LEU A CA 1
ATOM 1386 C C . LEU A 1 171 ? 3.231 14.514 -14.328 1.00 73.00 171 LEU A C 1
ATOM 1388 O O . LEU A 1 171 ? 2.002 14.649 -14.333 1.00 73.00 171 LEU A O 1
ATOM 1392 N N . PRO A 1 172 ? 3.976 14.657 -15.440 1.00 67.69 172 PRO A N 1
ATOM 1393 C CA . PRO A 1 172 ? 3.402 15.014 -16.729 1.00 67.69 172 PRO A CA 1
ATOM 1394 C C . PRO A 1 172 ? 2.347 13.997 -17.186 1.00 67.69 172 PRO A C 1
ATOM 1396 O O . PRO A 1 172 ? 2.453 12.796 -16.949 1.00 67.69 172 PRO A O 1
ATOM 1399 N N . ILE A 1 173 ? 1.319 14.506 -17.869 1.00 62.38 173 ILE A N 1
ATOM 1400 C CA . ILE A 1 173 ? 0.133 13.754 -18.316 1.00 62.38 173 ILE A CA 1
ATOM 1401 C C . ILE A 1 173 ? 0.473 12.716 -19.406 1.00 62.38 173 ILE A C 1
ATOM 1403 O O . ILE A 1 173 ? -0.289 11.774 -19.632 1.00 62.38 173 ILE A O 1
ATOM 1407 N N . ASN A 1 174 ? 1.625 12.856 -20.068 1.00 60.56 174 ASN A N 1
ATOM 1408 C CA . ASN A 1 174 ? 2.001 12.027 -21.205 1.00 60.56 174 ASN A CA 1
ATOM 1409 C C . ASN A 1 174 ? 2.374 10.596 -20.777 1.00 60.56 174 ASN A C 1
ATOM 1411 O O . ASN A 1 174 ? 3.462 10.317 -20.298 1.00 60.56 174 ASN A O 1
ATOM 1415 N N . ASN A 1 175 ? 1.410 9.701 -20.977 1.00 55.19 175 ASN A N 1
ATOM 1416 C CA . ASN A 1 175 ? 1.517 8.300 -21.389 1.00 55.19 175 ASN A CA 1
ATOM 1417 C C . ASN A 1 175 ? 2.522 7.350 -20.710 1.00 55.19 175 ASN A C 1
ATOM 1419 O O . ASN A 1 175 ? 3.007 6.417 -21.348 1.00 55.19 175 ASN A O 1
ATOM 1423 N N . TYR A 1 176 ? 2.741 7.473 -19.403 1.00 69.50 176 TYR A N 1
ATOM 1424 C CA . TYR A 1 176 ? 3.413 6.415 -18.644 1.00 69.50 176 TYR A CA 1
ATOM 1425 C C . TYR A 1 176 ? 2.444 5.691 -17.704 1.00 69.50 176 TYR A C 1
ATOM 1427 O O . TYR A 1 176 ? 2.689 5.550 -16.509 1.00 69.50 176 TYR A O 1
ATOM 1435 N N . GLU A 1 177 ? 1.325 5.184 -18.229 1.00 75.12 177 GLU A N 1
ATOM 1436 C CA . GLU A 1 177 ? 0.425 4.319 -17.447 1.00 75.12 177 GLU A CA 1
ATOM 1437 C C . GLU A 1 177 ? 1.198 3.139 -16.822 1.00 75.12 177 GLU A C 1
ATOM 1439 O O . GLU A 1 177 ? 1.007 2.802 -15.652 1.00 75.12 177 GLU A O 1
ATOM 1444 N N . ALA A 1 178 ? 2.142 2.575 -17.581 1.00 78.06 178 ALA A N 1
ATOM 1445 C CA . ALA A 1 178 ? 3.065 1.551 -17.107 1.00 78.06 178 ALA A CA 1
ATOM 1446 C C . ALA A 1 178 ? 3.938 2.038 -15.933 1.00 78.06 178 ALA A C 1
ATOM 1448 O O . ALA A 1 178 ? 4.095 1.307 -14.958 1.00 78.06 178 ALA A O 1
ATOM 1449 N N . TYR A 1 179 ? 4.431 3.283 -15.964 1.00 80.62 179 TYR A N 1
ATOM 1450 C CA . TYR A 1 179 ? 5.155 3.889 -14.838 1.00 80.62 179 TYR A CA 1
ATOM 1451 C C . TYR A 1 179 ? 4.258 4.050 -13.613 1.00 80.62 179 TYR A C 1
ATOM 1453 O O . TYR A 1 179 ? 4.673 3.728 -12.503 1.00 80.62 179 TYR A O 1
ATOM 1461 N N . GLY A 1 180 ? 3.021 4.518 -13.807 1.00 84.75 180 GLY A N 1
ATOM 1462 C CA . GLY A 1 180 ? 2.050 4.640 -12.724 1.00 84.75 180 GLY A CA 1
ATOM 1463 C C . GLY A 1 180 ? 1.866 3.309 -11.998 1.00 84.75 180 GLY A C 1
ATOM 1464 O O . GLY A 1 180 ? 1.947 3.275 -10.774 1.00 84.75 180 GLY A O 1
ATOM 1465 N N . ARG A 1 181 ? 1.715 2.208 -12.749 1.00 87.38 181 ARG A N 1
ATOM 1466 C CA . ARG A 1 181 ? 1.653 0.843 -12.195 1.00 87.38 181 ARG A CA 1
ATOM 1467 C C . ARG A 1 181 ? 2.955 0.415 -11.520 1.00 87.38 181 ARG A C 1
ATOM 1469 O O . ARG A 1 181 ? 2.905 -0.086 -10.405 1.00 87.38 181 ARG A O 1
ATOM 1476 N N . HIS A 1 182 ? 4.109 0.657 -12.140 1.00 88.94 182 HIS A N 1
ATOM 1477 C CA . HIS A 1 182 ? 5.411 0.340 -11.542 1.00 88.94 182 HIS A CA 1
ATOM 1478 C C . HIS A 1 182 ? 5.611 1.043 -10.192 1.00 88.94 182 HIS A C 1
ATOM 1480 O O . HIS A 1 182 ? 6.062 0.440 -9.219 1.00 88.94 182 HIS A O 1
ATOM 1486 N N . MET A 1 183 ? 5.229 2.318 -10.099 1.00 89.12 183 MET A N 1
ATOM 1487 C CA . MET A 1 183 ? 5.291 3.066 -8.846 1.00 89.12 183 MET A CA 1
ATOM 1488 C C . MET A 1 183 ? 4.275 2.559 -7.825 1.00 89.12 183 MET A C 1
ATOM 1490 O O . MET A 1 183 ? 4.635 2.403 -6.658 1.00 89.12 183 MET A O 1
ATOM 1494 N N . SER A 1 184 ? 3.047 2.240 -8.247 1.00 92.25 184 SER A N 1
ATOM 1495 C CA . SER A 1 184 ? 2.048 1.583 -7.393 1.00 92.25 184 SER A CA 1
ATOM 1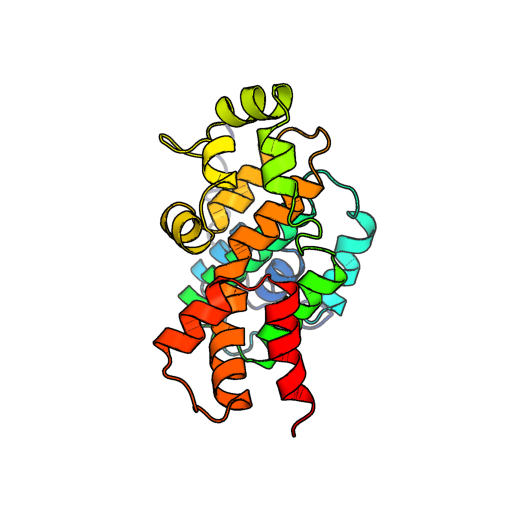496 C C . SER A 1 184 ? 2.560 0.265 -6.818 1.00 92.25 184 SER A C 1
ATOM 1498 O O . SER A 1 184 ? 2.383 0.008 -5.626 1.00 92.25 184 SER A O 1
ATOM 1500 N N . GLU A 1 185 ? 3.228 -0.553 -7.626 1.00 92.88 185 GLU A N 1
ATOM 1501 C CA . GLU A 1 185 ? 3.845 -1.801 -7.189 1.00 92.88 185 GLU A CA 1
ATOM 1502 C C . GLU A 1 185 ? 4.976 -1.539 -6.188 1.00 92.88 185 GLU A C 1
ATOM 1504 O O . GLU A 1 185 ? 4.969 -2.076 -5.076 1.00 92.88 185 GLU A O 1
ATOM 1509 N N . LYS A 1 186 ? 5.916 -0.657 -6.542 1.00 92.62 186 LYS A N 1
ATOM 1510 C CA . LYS A 1 186 ? 7.078 -0.332 -5.708 1.00 92.62 186 LYS A CA 1
ATOM 1511 C C . LYS A 1 186 ? 6.669 0.211 -4.339 1.00 92.62 186 LYS A C 1
ATOM 1513 O O . LYS A 1 186 ? 7.200 -0.257 -3.333 1.00 92.62 186 LYS A O 1
ATOM 1518 N N . LEU A 1 187 ? 5.735 1.165 -4.288 1.00 94.62 187 LEU A N 1
ATOM 1519 C CA . LEU A 1 187 ? 5.302 1.773 -3.027 1.00 94.62 187 LEU A CA 1
ATOM 1520 C C . LEU A 1 187 ? 4.576 0.748 -2.148 1.00 94.62 187 LEU A C 1
ATOM 1522 O O . LEU A 1 187 ? 4.825 0.675 -0.949 1.00 94.62 187 LEU A O 1
ATOM 1526 N N . SER A 1 188 ? 3.715 -0.089 -2.730 1.00 95.88 188 SER A N 1
ATOM 1527 C CA . SER A 1 188 ? 2.916 -1.043 -1.955 1.00 95.88 188 SER A CA 1
ATOM 1528 C C . SER A 1 188 ? 3.681 -2.316 -1.585 1.00 95.88 188 SER A C 1
ATOM 1530 O O . SER A 1 188 ? 3.241 -3.028 -0.686 1.00 95.88 188 SER A O 1
ATOM 1532 N N . ARG A 1 189 ? 4.860 -2.581 -2.174 1.00 95.62 189 ARG A N 1
ATOM 1533 C CA . ARG A 1 189 ? 5.675 -3.783 -1.902 1.00 95.62 189 ARG A CA 1
ATOM 1534 C C . ARG A 1 189 ? 5.792 -4.107 -0.419 1.00 95.62 189 ARG A C 1
ATOM 1536 O O . ARG A 1 189 ? 5.581 -5.250 -0.045 1.00 95.62 189 ARG A O 1
ATOM 1543 N N . ARG A 1 190 ? 6.122 -3.126 0.432 1.00 94.38 190 ARG A N 1
ATOM 1544 C CA . ARG A 1 190 ? 6.323 -3.375 1.873 1.00 94.38 190 ARG A CA 1
ATOM 1545 C C . ARG A 1 190 ? 5.072 -3.966 2.524 1.00 94.38 190 ARG A C 1
ATOM 1547 O O . ARG A 1 190 ? 5.195 -4.885 3.321 1.00 94.38 190 ARG A O 1
ATOM 1554 N N . PHE A 1 191 ? 3.901 -3.448 2.158 1.00 95.81 191 PHE A N 1
ATOM 1555 C CA . PHE A 1 191 ? 2.614 -3.942 2.634 1.00 95.81 191 PHE A CA 1
ATOM 1556 C C . PHE A 1 191 ? 2.357 -5.375 2.154 1.00 95.81 191 PHE A C 1
ATOM 1558 O O . PHE A 1 191 ? 2.002 -6.239 2.948 1.00 95.81 191 PHE A O 1
ATOM 1565 N N . PHE A 1 192 ? 2.576 -5.656 0.868 1.00 97.25 192 PHE A N 1
ATOM 1566 C CA . PHE A 1 192 ? 2.360 -7.002 0.335 1.00 97.25 192 PHE A CA 1
ATOM 1567 C C . PHE A 1 192 ? 3.329 -8.018 0.939 1.00 97.25 192 PHE A C 1
ATOM 1569 O O . PHE A 1 192 ? 2.908 -9.090 1.362 1.00 97.25 192 PHE A O 1
ATOM 1576 N N . SER A 1 193 ? 4.611 -7.663 1.033 1.0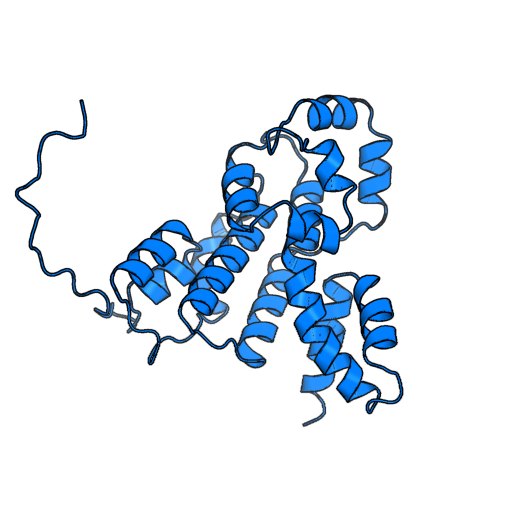0 96.12 193 SER A N 1
ATOM 1577 C CA . SER A 1 193 ? 5.647 -8.525 1.592 1.00 96.12 193 SER A CA 1
ATOM 1578 C C . SER A 1 193 ? 5.390 -8.856 3.058 1.00 96.12 193 SER A C 1
ATOM 1580 O O . SER A 1 193 ? 5.553 -10.013 3.424 1.00 96.12 193 SER A O 1
ATOM 1582 N N . SER A 1 194 ? 4.953 -7.900 3.889 1.00 94.69 194 SER A N 1
ATOM 1583 C CA . SER A 1 194 ? 4.701 -8.180 5.310 1.00 94.69 194 SER A CA 1
ATOM 1584 C C . SER A 1 194 ? 3.588 -9.210 5.507 1.00 94.69 194 SER A C 1
ATOM 1586 O O . SER A 1 194 ? 3.760 -10.155 6.263 1.00 94.69 194 SER A O 1
ATOM 1588 N N . TRP A 1 195 ? 2.475 -9.074 4.782 1.00 96.19 195 TRP A N 1
ATOM 1589 C CA . TRP A 1 195 ? 1.342 -10.001 4.897 1.00 96.19 195 TRP A CA 1
ATOM 1590 C C . TRP A 1 195 ? 1.604 -11.362 4.240 1.00 96.19 195 TRP A C 1
ATOM 1592 O O . TRP A 1 195 ? 1.131 -12.397 4.718 1.00 96.19 195 TRP A O 1
ATOM 1602 N N . ALA A 1 196 ? 2.374 -11.373 3.152 1.00 96.88 196 ALA A N 1
ATOM 1603 C CA . ALA A 1 196 ? 2.750 -12.604 2.474 1.00 96.88 196 ALA A CA 1
ATOM 1604 C C . ALA A 1 196 ? 3.822 -13.390 3.232 1.00 96.88 196 ALA A C 1
ATOM 1606 O O . ALA A 1 196 ? 3.809 -14.611 3.143 1.00 96.88 196 ALA A O 1
ATOM 1607 N N . LEU A 1 197 ? 4.720 -12.732 3.973 1.00 96.56 197 LEU A N 1
ATOM 1608 C CA . LEU A 1 197 ? 5.782 -13.394 4.733 1.00 96.56 197 LEU A CA 1
ATOM 1609 C C . LEU A 1 197 ? 5.210 -14.339 5.790 1.00 96.56 197 LEU A C 1
ATOM 1611 O O . LEU A 1 197 ? 5.528 -15.526 5.768 1.00 96.56 197 LEU A O 1
ATOM 1615 N N . ASP A 1 198 ? 4.314 -13.837 6.641 1.00 92.50 198 ASP A N 1
ATOM 1616 C CA . ASP A 1 198 ? 3.674 -14.649 7.679 1.00 92.50 198 ASP A CA 1
ATOM 1617 C C . ASP A 1 198 ? 2.907 -15.821 7.055 1.00 92.50 198 ASP A C 1
ATOM 1619 O O . ASP A 1 198 ? 3.095 -16.978 7.435 1.00 92.50 198 ASP A O 1
ATOM 1623 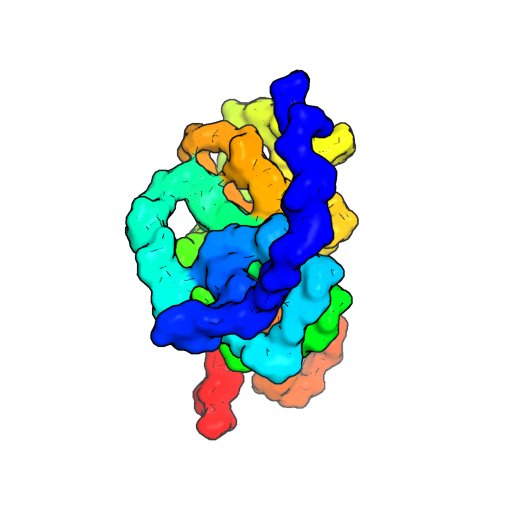N N . THR A 1 199 ? 2.123 -15.532 6.011 1.00 94.56 199 THR A N 1
ATOM 1624 C CA . THR A 1 199 ? 1.363 -16.553 5.280 1.00 94.56 199 THR A CA 1
ATOM 1625 C C . THR A 1 199 ? 2.272 -17.608 4.645 1.00 94.56 199 THR A C 1
ATOM 1627 O O . THR A 1 199 ? 1.980 -18.801 4.672 1.00 94.56 199 THR A O 1
ATOM 1630 N N . PHE A 1 200 ? 3.388 -17.190 4.054 1.00 96.38 200 PHE A N 1
ATOM 1631 C CA . PHE A 1 200 ? 4.346 -18.088 3.426 1.00 96.38 200 PHE A CA 1
ATOM 1632 C C . PHE A 1 200 ? 4.989 -19.010 4.461 1.00 96.38 200 PHE A C 1
ATOM 1634 O O . PHE A 1 200 ? 5.044 -20.219 4.236 1.00 96.38 200 PHE A O 1
ATOM 1641 N N . CYS A 1 201 ? 5.415 -18.464 5.604 1.00 95.31 201 CYS A N 1
ATOM 1642 C CA . CYS A 1 201 ? 5.962 -19.241 6.713 1.00 95.31 201 CYS A CA 1
ATOM 1643 C C . CYS A 1 201 ? 4.964 -20.291 7.227 1.00 95.31 201 CYS A C 1
ATOM 1645 O O . CYS A 1 201 ? 5.358 -21.441 7.434 1.00 95.31 201 CYS A O 1
ATOM 1647 N N . GLU A 1 202 ? 3.683 -19.932 7.367 1.00 93.50 202 GLU A N 1
ATOM 1648 C CA . GLU A 1 202 ? 2.598 -20.863 7.718 1.00 93.50 202 GLU A CA 1
ATOM 1649 C C . GLU A 1 202 ? 2.478 -22.004 6.692 1.00 93.50 202 GLU A C 1
ATOM 1651 O O . GLU A 1 202 ? 2.504 -23.179 7.066 1.00 93.50 202 GLU A O 1
ATOM 1656 N N . LEU A 1 203 ? 2.410 -21.672 5.395 1.00 94.75 203 LEU A N 1
ATOM 1657 C CA . LEU A 1 203 ? 2.231 -22.637 4.299 1.00 94.75 203 LEU A CA 1
ATOM 1658 C C . LEU A 1 203 ? 3.375 -23.648 4.191 1.00 94.75 203 LEU A C 1
ATOM 1660 O O . LEU A 1 203 ? 3.152 -24.804 3.831 1.00 94.75 203 LEU A O 1
ATOM 1664 N N . ILE A 1 204 ? 4.605 -23.234 4.499 1.00 95.25 204 ILE A N 1
ATOM 1665 C CA . ILE A 1 204 ? 5.763 -24.138 4.510 1.00 95.25 204 ILE A CA 1
ATOM 1666 C C . ILE A 1 204 ? 5.968 -24.822 5.865 1.00 95.25 204 ILE A C 1
ATOM 1668 O O . ILE A 1 204 ? 6.990 -25.484 6.051 1.00 95.25 204 ILE A O 1
ATOM 1672 N N . HIS A 1 205 ? 5.044 -24.660 6.816 1.00 94.88 205 HIS A N 1
ATOM 1673 C CA . HIS A 1 205 ? 5.146 -25.167 8.186 1.00 94.88 205 HIS A CA 1
ATOM 1674 C C . HIS A 1 205 ? 6.456 -24.770 8.880 1.00 94.88 205 HIS A C 1
ATOM 1676 O O . HIS A 1 205 ? 7.097 -25.601 9.523 1.00 94.88 205 HIS A O 1
ATOM 1682 N N . TYR A 1 206 ? 6.884 -23.516 8.704 1.00 95.38 206 TYR A N 1
ATOM 1683 C CA . TYR A 1 206 ? 8.094 -22.952 9.316 1.00 95.38 206 TYR A CA 1
ATOM 1684 C C . TYR A 1 206 ? 9.373 -23.772 9.061 1.00 95.38 206 TYR A C 1
ATOM 1686 O O . TYR A 1 206 ? 10.299 -23.776 9.869 1.00 95.38 206 TYR A O 1
ATOM 1694 N N . ARG A 1 207 ? 9.447 -24.484 7.926 1.00 97.06 207 ARG A N 1
ATOM 1695 C CA . ARG A 1 207 ? 10.610 -25.317 7.561 1.00 97.06 207 ARG A CA 1
ATOM 1696 C C . ARG A 1 207 ? 11.870 -24.518 7.225 1.00 97.06 207 ARG A C 1
ATOM 1698 O O . ARG A 1 207 ? 12.953 -25.095 7.177 1.00 97.06 207 ARG A O 1
ATOM 1705 N N . LEU A 1 208 ? 11.731 -23.224 6.952 1.00 96.81 208 LEU A N 1
ATOM 1706 C CA . LEU A 1 208 ? 12.829 -22.300 6.678 1.00 96.81 208 LEU A CA 1
ATOM 1707 C C . LEU A 1 208 ? 12.856 -21.216 7.757 1.00 96.81 208 LEU A C 1
ATOM 1709 O O . LEU A 1 208 ? 11.818 -20.893 8.337 1.00 96.81 208 LEU A O 1
ATOM 1713 N N . SER A 1 209 ? 14.033 -20.637 8.005 1.00 97.00 209 SER A N 1
ATOM 1714 C CA . SER A 1 209 ? 14.144 -19.497 8.916 1.00 97.00 209 SER A CA 1
ATOM 1715 C C . SER A 1 209 ? 13.434 -18.265 8.346 1.00 97.00 209 SER A C 1
ATOM 1717 O O . SER A 1 209 ? 13.233 -18.153 7.129 1.00 97.00 209 SER A O 1
ATOM 1719 N N . ILE A 1 210 ? 13.069 -17.324 9.220 1.00 95.75 210 ILE A N 1
ATOM 1720 C CA . ILE A 1 210 ? 12.375 -16.097 8.813 1.00 95.75 210 ILE A CA 1
ATOM 1721 C C . ILE A 1 210 ? 13.229 -15.255 7.858 1.00 95.75 210 ILE A C 1
ATOM 1723 O O . ILE A 1 210 ? 12.700 -14.656 6.928 1.00 95.75 210 ILE A O 1
ATOM 1727 N N . GLU A 1 211 ? 14.554 -15.280 8.013 1.00 96.62 211 GLU A N 1
ATOM 1728 C CA . GLU A 1 211 ? 15.497 -14.567 7.151 1.00 96.62 211 GLU A CA 1
ATOM 1729 C C . GLU A 1 211 ? 15.498 -15.138 5.731 1.00 96.62 211 GLU A C 1
ATOM 1731 O O . GLU A 1 211 ? 15.476 -14.383 4.763 1.00 96.62 211 GLU A O 1
ATOM 1736 N N . ILE A 1 212 ? 15.477 -16.469 5.589 1.00 96.75 212 ILE A N 1
ATOM 1737 C CA . ILE A 1 212 ? 15.386 -17.121 4.274 1.00 96.75 212 ILE A CA 1
ATOM 1738 C C . ILE A 1 212 ? 14.030 -16.812 3.632 1.00 96.75 212 ILE A C 1
ATOM 1740 O O . ILE A 1 212 ? 13.962 -16.532 2.435 1.00 96.75 212 ILE A O 1
ATOM 1744 N N . CYS A 1 213 ? 12.953 -16.828 4.420 1.00 97.19 213 CYS A N 1
ATOM 1745 C CA . CYS A 1 213 ? 11.622 -16.486 3.930 1.00 97.19 213 CYS A CA 1
ATOM 1746 C C . CYS A 1 213 ? 11.551 -15.028 3.448 1.00 97.19 213 CYS A C 1
ATOM 1748 O O . CYS A 1 213 ? 11.053 -14.789 2.350 1.00 97.19 213 CYS A O 1
ATOM 1750 N N . ASP A 1 214 ? 12.102 -14.069 4.200 1.00 95.12 214 ASP A N 1
ATOM 1751 C CA . ASP A 1 214 ? 12.159 -12.655 3.797 1.00 95.12 214 ASP A CA 1
ATOM 1752 C C . ASP A 1 214 ? 12.969 -12.480 2.503 1.00 95.12 214 ASP A C 1
ATOM 1754 O O . ASP A 1 214 ? 12.510 -11.794 1.593 1.00 95.12 214 ASP A O 1
ATOM 1758 N N . MET A 1 215 ? 14.103 -13.176 2.344 1.00 94.75 215 MET A N 1
ATOM 1759 C CA . MET A 1 215 ? 14.877 -13.154 1.091 1.00 94.75 215 MET A CA 1
ATOM 1760 C C . MET A 1 215 ? 14.078 -13.675 -0.110 1.00 94.75 215 MET A C 1
ATOM 1762 O O . MET A 1 215 ? 14.190 -13.126 -1.206 1.00 94.75 215 MET A O 1
ATOM 1766 N N . ILE A 1 216 ? 13.271 -14.725 0.066 1.00 95.56 216 ILE A N 1
ATOM 1767 C CA . ILE A 1 216 ? 12.400 -15.236 -1.002 1.00 95.56 216 ILE A CA 1
ATOM 1768 C C . ILE A 1 216 ? 11.330 -14.190 -1.332 1.00 95.56 216 ILE A C 1
ATOM 1770 O O . ILE A 1 216 ? 11.209 -13.783 -2.486 1.00 95.56 216 ILE A O 1
ATOM 1774 N N . ILE A 1 217 ? 10.602 -13.718 -0.317 1.00 95.62 217 ILE A N 1
ATOM 1775 C CA . ILE A 1 217 ? 9.499 -12.752 -0.436 1.00 95.62 217 ILE A CA 1
ATOM 1776 C C . ILE A 1 217 ? 9.951 -11.430 -1.067 1.00 95.62 217 ILE A C 1
ATOM 1778 O O . ILE A 1 217 ? 9.216 -10.850 -1.867 1.00 95.62 217 ILE A O 1
ATOM 1782 N N . GLU A 1 218 ? 11.159 -10.959 -0.755 1.00 91.25 218 GLU A N 1
ATOM 1783 C CA . GLU A 1 218 ? 11.747 -9.738 -1.321 1.00 91.25 218 GLU A CA 1
ATOM 1784 C C . GLU A 1 218 ? 11.830 -9.742 -2.854 1.00 91.25 218 GLU A C 1
ATOM 1786 O O . GLU A 1 218 ? 11.782 -8.673 -3.467 1.00 91.25 218 GLU A O 1
ATOM 1791 N N . ASN A 1 219 ? 11.974 -10.920 -3.465 1.00 90.25 219 ASN A N 1
ATOM 1792 C CA . ASN A 1 219 ? 12.181 -11.074 -4.905 1.00 90.25 219 ASN A CA 1
ATOM 1793 C C . ASN A 1 219 ? 10.883 -11.320 -5.689 1.00 90.25 219 ASN A C 1
ATOM 1795 O O . ASN A 1 219 ? 10.914 -11.400 -6.916 1.00 90.25 219 ASN A O 1
ATOM 1799 N N . LEU A 1 220 ? 9.744 -11.450 -5.008 1.00 93.38 220 LEU A N 1
ATOM 1800 C CA . LEU A 1 220 ? 8.454 -11.718 -5.643 1.00 93.38 220 LEU A CA 1
ATOM 1801 C C . LEU A 1 220 ? 7.721 -10.418 -5.960 1.00 93.38 220 LEU A C 1
ATOM 1803 O O . LEU A 1 220 ? 7.832 -9.452 -5.209 1.00 93.38 220 LEU A O 1
ATOM 1807 N N . ASN A 1 221 ? 6.950 -10.416 -7.053 1.00 93.44 221 ASN A N 1
ATOM 1808 C CA . ASN A 1 221 ? 6.086 -9.305 -7.459 1.00 93.44 221 ASN A CA 1
ATOM 1809 C C . ASN A 1 221 ? 4.772 -9.271 -6.640 1.00 93.44 221 ASN A C 1
ATOM 1811 O O . ASN A 1 221 ? 4.459 -10.216 -5.914 1.00 93.44 221 ASN A O 1
ATOM 1815 N N . ASN A 1 222 ? 4.019 -8.163 -6.675 1.00 96.06 222 ASN A N 1
ATOM 1816 C CA . ASN A 1 222 ? 2.876 -7.999 -5.754 1.00 96.06 222 ASN A CA 1
ATOM 1817 C C . ASN A 1 222 ? 1.740 -8.981 -6.053 1.00 96.06 222 ASN A C 1
ATOM 1819 O O . ASN A 1 222 ? 1.050 -9.417 -5.135 1.00 96.06 222 ASN A O 1
ATOM 1823 N N . GLU A 1 223 ? 1.580 -9.358 -7.319 1.00 95.88 223 GLU A N 1
ATOM 1824 C CA . GLU A 1 223 ? 0.605 -10.356 -7.746 1.00 95.88 223 GLU A CA 1
ATOM 1825 C C . GLU A 1 223 ? 0.905 -11.733 -7.137 1.00 95.88 223 GLU A C 1
ATOM 1827 O O . GLU A 1 223 ? 0.017 -12.377 -6.580 1.00 95.88 223 GLU A O 1
ATOM 1832 N N . VAL A 1 224 ? 2.166 -12.171 -7.152 1.00 95.94 224 VAL A N 1
ATOM 1833 C CA . VAL A 1 224 ? 2.574 -13.434 -6.522 1.00 95.94 224 VAL A CA 1
ATOM 1834 C C . VAL A 1 224 ? 2.406 -13.366 -5.004 1.00 95.94 224 VAL A C 1
ATOM 1836 O O . VAL A 1 224 ? 1.888 -14.310 -4.410 1.00 95.94 224 VAL A O 1
ATOM 1839 N N . LEU A 1 225 ? 2.781 -12.251 -4.369 1.00 97.06 225 LEU A N 1
ATOM 1840 C CA . LEU A 1 225 ? 2.591 -12.054 -2.925 1.00 97.06 225 LEU A CA 1
ATOM 1841 C C . LEU A 1 225 ? 1.107 -12.115 -2.531 1.00 97.06 225 LEU A C 1
ATOM 1843 O O . LEU A 1 225 ? 0.753 -12.734 -1.527 1.00 97.06 225 LEU A O 1
ATOM 1847 N N . TYR A 1 226 ? 0.230 -11.531 -3.347 1.00 96.69 226 TYR A N 1
ATOM 1848 C CA . TYR A 1 226 ? -1.215 -11.649 -3.177 1.00 96.69 226 TYR A CA 1
ATOM 1849 C C . TYR A 1 226 ? -1.693 -13.100 -3.299 1.00 96.69 226 TYR A C 1
ATOM 1851 O O . TYR A 1 226 ? -2.446 -13.571 -2.447 1.00 96.69 226 TYR A O 1
ATOM 1859 N N . ASN A 1 227 ? -1.216 -13.835 -4.304 1.00 96.06 227 ASN A N 1
ATOM 1860 C CA . ASN A 1 227 ? -1.583 -15.237 -4.505 1.00 96.06 227 ASN A CA 1
ATOM 1861 C C . ASN A 1 227 ? -1.141 -16.136 -3.337 1.00 96.06 227 ASN A C 1
ATOM 1863 O O . ASN A 1 227 ? -1.890 -17.029 -2.941 1.00 96.06 227 ASN A O 1
ATOM 1867 N N . ILE A 1 228 ? 0.024 -15.873 -2.733 1.00 96.25 228 ILE A N 1
ATOM 1868 C CA . ILE A 1 228 ? 0.458 -16.536 -1.491 1.00 96.25 228 ILE A CA 1
ATOM 1869 C C . ILE A 1 228 ? -0.560 -16.284 -0.373 1.00 96.25 228 ILE A C 1
ATOM 1871 O O . ILE A 1 228 ? -1.005 -17.226 0.282 1.00 96.25 228 ILE A O 1
ATOM 1875 N N . CYS A 1 229 ? -0.981 -15.029 -0.189 1.00 95.38 229 CYS A N 1
ATOM 1876 C CA . CYS A 1 229 ? -1.977 -14.676 0.822 1.00 95.38 229 CYS A CA 1
ATOM 1877 C C . CYS A 1 229 ? -3.321 -15.385 0.573 1.00 95.38 229 CYS A C 1
ATOM 1879 O O . CYS A 1 229 ? -3.940 -15.883 1.514 1.00 95.38 229 CYS A O 1
ATOM 1881 N N . LEU A 1 230 ? -3.755 -15.497 -0.688 1.00 94.12 230 LEU A N 1
ATOM 1882 C CA . LEU A 1 230 ? -4.979 -16.213 -1.061 1.00 94.12 230 LEU A CA 1
ATOM 1883 C C . LEU A 1 230 ? -4.916 -17.713 -0.765 1.00 94.12 230 LEU A C 1
ATOM 1885 O O . LEU A 1 230 ? -5.916 -18.273 -0.317 1.00 94.12 230 LEU A O 1
ATOM 1889 N N . ALA A 1 231 ? -3.771 -18.368 -0.972 1.00 90.12 231 ALA A N 1
ATOM 1890 C CA . ALA A 1 231 ? -3.638 -19.815 -0.783 1.00 90.12 231 ALA A CA 1
ATOM 1891 C C . ALA A 1 231 ? -3.993 -20.273 0.645 1.00 90.12 231 ALA A C 1
ATOM 1893 O O . ALA A 1 231 ? -4.518 -21.368 0.835 1.00 90.12 231 ALA A O 1
ATOM 1894 N N . SER A 1 232 ? -3.792 -19.407 1.641 1.00 77.44 232 SER A N 1
ATOM 1895 C CA . SER A 1 232 ? -4.179 -19.675 3.032 1.00 77.44 232 SER A CA 1
ATOM 1896 C C . SER A 1 232 ? -5.686 -19.627 3.306 1.00 77.44 232 SER A C 1
ATOM 1898 O O . SER A 1 232 ? -6.151 -20.200 4.285 1.00 77.44 232 SER A O 1
ATOM 1900 N N . THR A 1 233 ? -6.475 -18.973 2.447 1.00 73.31 233 THR A N 1
ATOM 1901 C CA . THR A 1 233 ? -7.931 -18.832 2.647 1.00 73.31 233 THR A CA 1
ATOM 1902 C C . THR A 1 233 ? -8.719 -20.098 2.308 1.00 73.31 233 THR A C 1
ATOM 1904 O O . THR A 1 233 ? -9.863 -20.224 2.730 1.00 73.31 233 THR A O 1
ATOM 1907 N N . GLY A 1 234 ? -8.110 -21.038 1.576 1.00 57.97 234 GLY A N 1
ATOM 1908 C CA . GLY A 1 234 ? -8.702 -22.330 1.215 1.00 57.97 234 GLY A CA 1
ATOM 1909 C C . GLY A 1 234 ? -8.305 -23.498 2.125 1.00 57.97 234 GLY A C 1
ATOM 1910 O O . GLY A 1 234 ? -8.643 -24.632 1.803 1.00 57.97 234 GLY A O 1
ATOM 1911 N N . GLN A 1 235 ? -7.559 -23.249 3.209 1.00 49.88 235 GLN A N 1
ATOM 1912 C CA . GLN A 1 235 ? -7.082 -24.283 4.144 1.00 49.88 235 GLN A CA 1
ATOM 1913 C C . GLN A 1 235 ? -7.851 -24.329 5.481 1.00 49.88 235 GLN A C 1
ATOM 1915 O O . GLN A 1 235 ? -7.434 -25.058 6.379 1.00 49.88 235 GLN A O 1
ATOM 1920 N N . ASN A 1 236 ? -8.964 -23.593 5.604 1.00 37.00 236 ASN A N 1
ATOM 1921 C CA . ASN A 1 236 ? -9.849 -23.605 6.778 1.00 37.00 236 ASN A CA 1
ATOM 1922 C C . ASN A 1 236 ? -11.151 -24.360 6.511 1.00 37.00 236 ASN A C 1
ATOM 1924 O O . ASN A 1 236 ? -11.780 -24.074 5.466 1.00 37.00 236 ASN A O 1
#

InterPro domains:
  IPR002110 Ankyrin repeat [PS50088] (22-50)
  IPR036770 Ankyrin repeat-containing domain superfamily [G3DSA:1.25.40.20] (5-102)
  IPR036770 Ankyrin repeat-containing domain superfamily [SSF48403] (15-96)

Foldseek 3Di:
DPPPDDPPPPDPPPPLQDADPVGHGQLQVCLLQLPLVSNLVSVVVPRDPPPDDHDAPVSNCVNCVVVPPFQLSLLLVLLSNQSNVVSCVVSPDDQDLVNLLRVLVSCVVSVLFQPDPCVLVVCVVDPVSLVVQQPADLDPPDTSNNLLPDQLVRNVVVDHSVSSNVVSVVDDRPDPPSVSSSNSFSPCLVSLLVLLLVLVCVVVVVPDDSVVSSVVSSPDTSVVSSVSSVVVVVPD